Protein AF-A0A7C3L649-F1 (afdb_monomer)

Structure (mmCIF, N/CA/C/O backbone):
data_AF-A0A7C3L649-F1
#
_entry.id   AF-A0A7C3L649-F1
#
loop_
_atom_site.group_PDB
_atom_site.id
_atom_site.type_symbol
_atom_site.label_atom_id
_atom_site.label_alt_id
_atom_site.label_comp_id
_atom_site.label_asym_id
_atom_site.label_entity_id
_atom_site.label_seq_id
_atom_site.pdbx_PDB_ins_code
_atom_site.Cartn_x
_atom_site.Cartn_y
_atom_site.Cartn_z
_atom_site.occupancy
_atom_site.B_iso_or_equiv
_atom_site.auth_seq_id
_atom_site.auth_comp_id
_atom_site.auth_asym_id
_atom_site.auth_atom_id
_atom_site.pdbx_PDB_model_num
ATOM 1 N N . MET A 1 1 ? -10.040 6.025 -25.551 1.00 39.28 1 MET A N 1
ATOM 2 C CA . MET A 1 1 ? -8.775 6.766 -25.746 1.00 39.28 1 MET A CA 1
ATOM 3 C C . MET A 1 1 ? -7.684 6.026 -24.989 1.00 39.28 1 MET A C 1
ATOM 5 O O . MET A 1 1 ? -7.849 5.805 -23.797 1.00 39.28 1 MET A O 1
ATOM 9 N N . THR A 1 2 ? -6.634 5.558 -25.662 1.00 50.91 2 THR A N 1
ATOM 10 C CA . THR A 1 2 ? -5.546 4.802 -25.021 1.00 50.91 2 THR A CA 1
ATOM 11 C C . THR A 1 2 ? -4.626 5.791 -24.312 1.00 50.91 2 THR A C 1
ATOM 13 O O . THR A 1 2 ? -3.804 6.437 -24.953 1.00 50.91 2 THR A O 1
ATOM 16 N N . GLN A 1 3 ? -4.811 5.983 -23.005 1.00 65.75 3 GLN A N 1
ATOM 17 C CA . GLN A 1 3 ? -3.933 6.852 -22.221 1.00 65.75 3 GLN A CA 1
ATOM 18 C C . GLN A 1 3 ? -2.517 6.261 -22.231 1.00 65.75 3 GLN A C 1
ATOM 20 O O . GLN A 1 3 ? -2.335 5.087 -21.895 1.00 65.75 3 GLN A O 1
ATOM 25 N N . ALA A 1 4 ? -1.528 7.057 -22.646 1.00 83.62 4 ALA A N 1
ATOM 26 C CA . ALA A 1 4 ? -0.132 6.639 -22.643 1.00 83.62 4 ALA A CA 1
ATOM 27 C C . ALA A 1 4 ? 0.314 6.303 -21.211 1.00 83.62 4 ALA A C 1
ATOM 29 O O . ALA A 1 4 ? -0.022 7.012 -20.259 1.00 83.62 4 ALA A O 1
ATOM 30 N N . PHE A 1 5 ? 1.054 5.205 -21.060 1.00 91.19 5 PHE A N 1
ATOM 31 C CA . PHE A 1 5 ? 1.600 4.808 -19.766 1.00 91.19 5 PHE A CA 1
ATOM 32 C C . PHE A 1 5 ? 2.682 5.798 -19.308 1.00 91.19 5 PHE A C 1
ATOM 34 O O . PHE A 1 5 ? 3.489 6.223 -20.143 1.00 91.19 5 PHE A O 1
ATOM 41 N N . PRO A 1 6 ? 2.752 6.136 -18.005 1.00 95.56 6 PRO A N 1
ATOM 42 C CA . PRO A 1 6 ? 3.921 6.801 -17.450 1.00 95.56 6 PRO A CA 1
ATOM 43 C C . PRO A 1 6 ? 5.185 5.969 -17.709 1.00 95.56 6 PRO A C 1
ATOM 45 O O . PRO A 1 6 ? 5.126 4.744 -17.844 1.00 95.56 6 PRO A O 1
ATOM 48 N N . VAL A 1 7 ? 6.337 6.628 -17.773 1.00 96.56 7 VAL A N 1
ATOM 49 C CA . VAL A 1 7 ? 7.625 5.983 -18.064 1.00 96.56 7 VAL A CA 1
ATOM 50 C C . VAL A 1 7 ? 8.559 6.181 -16.883 1.00 96.56 7 VAL A C 1
ATOM 52 O O . VAL A 1 7 ? 8.734 7.307 -16.432 1.00 96.56 7 VAL A O 1
ATOM 55 N N . ILE A 1 8 ? 9.186 5.104 -16.413 1.00 97.31 8 ILE A N 1
ATOM 56 C CA . ILE A 1 8 ? 10.255 5.156 -15.414 1.00 97.31 8 ILE A CA 1
ATOM 57 C C . ILE A 1 8 ? 11.615 4.959 -16.087 1.00 97.31 8 ILE A C 1
ATOM 59 O O . ILE A 1 8 ? 11.755 4.121 -16.982 1.00 97.31 8 ILE A O 1
ATOM 63 N N . ARG A 1 9 ? 12.611 5.752 -15.685 1.00 97.19 9 ARG A N 1
ATOM 64 C CA . ARG A 1 9 ? 13.939 5.812 -16.305 1.00 97.19 9 ARG A CA 1
ATOM 65 C C . ARG A 1 9 ? 15.054 5.748 -15.274 1.00 97.19 9 ARG A C 1
ATOM 67 O O . ARG A 1 9 ? 14.933 6.313 -14.193 1.00 97.19 9 ARG A O 1
ATOM 74 N N . TYR A 1 10 ? 16.149 5.105 -15.660 1.00 97.06 10 TYR A N 1
ATOM 75 C CA . TYR A 1 10 ? 17.405 5.075 -14.913 1.00 97.06 10 TYR A CA 1
ATOM 76 C C . TYR A 1 10 ? 18.559 4.864 -15.894 1.00 97.06 10 TYR A C 1
ATOM 78 O O . TYR A 1 10 ? 18.512 3.913 -16.667 1.00 97.06 10 TYR A O 1
ATOM 86 N N . THR A 1 11 ? 19.568 5.743 -15.893 1.00 93.50 11 THR A N 1
ATOM 87 C CA . THR A 1 11 ? 20.796 5.606 -16.716 1.00 93.50 11 THR A CA 1
ATOM 88 C C . THR A 1 11 ? 20.553 5.280 -18.205 1.00 93.50 11 THR A C 1
ATOM 90 O O . THR A 1 11 ? 21.242 4.466 -18.812 1.00 93.50 11 THR A O 1
ATOM 93 N N . GLY A 1 12 ? 19.540 5.907 -18.816 1.00 92.62 12 GLY A N 1
ATOM 94 C CA . GLY A 1 12 ? 19.159 5.681 -20.221 1.00 92.62 12 GLY A CA 1
ATOM 95 C C . GLY A 1 12 ? 18.273 4.450 -20.460 1.00 92.62 12 GLY A C 1
ATOM 96 O O . GLY A 1 12 ? 17.700 4.303 -21.539 1.00 92.62 12 GLY A O 1
ATOM 97 N N . LEU A 1 13 ? 18.086 3.601 -19.449 1.00 97.12 13 LEU A N 1
ATOM 98 C CA . LEU A 1 13 ? 17.116 2.510 -19.457 1.00 97.12 13 LEU A CA 1
ATOM 99 C C . LEU A 1 13 ? 15.711 3.061 -19.214 1.00 97.12 13 LEU A C 1
ATOM 101 O O . LEU A 1 13 ? 15.533 4.055 -18.507 1.00 97.12 13 LEU A O 1
ATOM 105 N N . LEU A 1 14 ? 14.708 2.395 -19.787 1.00 97.00 14 LEU A N 1
ATOM 106 C CA . LEU A 1 14 ? 13.307 2.773 -19.636 1.00 97.00 14 LEU A CA 1
ATOM 107 C C . LEU A 1 14 ? 12.411 1.555 -19.410 1.00 97.00 14 LEU A C 1
ATOM 109 O O . LEU A 1 14 ? 12.673 0.465 -19.922 1.00 97.00 14 LEU A O 1
ATOM 113 N N . ALA A 1 15 ? 11.328 1.773 -18.674 1.00 97.94 15 ALA A N 1
ATOM 114 C CA . ALA A 1 15 ? 10.209 0.854 -18.532 1.00 97.94 15 ALA A CA 1
ATOM 115 C C . ALA A 1 15 ? 8.895 1.643 -18.428 1.00 97.94 15 ALA A C 1
ATOM 117 O O . ALA A 1 15 ? 8.893 2.836 -18.128 1.00 97.94 15 ALA A O 1
ATOM 118 N N . TYR A 1 16 ? 7.773 0.976 -18.674 1.00 97.44 16 TYR A N 1
ATOM 119 C CA . TYR A 1 16 ? 6.438 1.558 -18.592 1.00 97.44 16 TYR A CA 1
ATOM 120 C C . TYR A 1 16 ? 5.810 1.228 -17.248 1.00 97.44 16 TYR A C 1
ATOM 122 O O . TYR A 1 16 ? 5.822 0.076 -16.817 1.00 97.44 16 TYR A O 1
ATOM 130 N N . VAL A 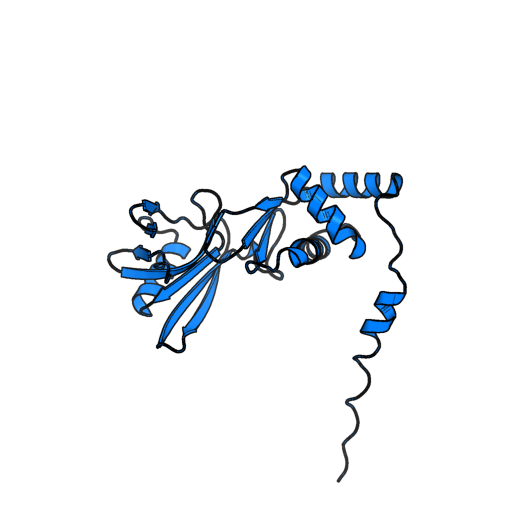1 17 ? 5.257 2.233 -16.584 1.00 97.06 17 VAL A N 1
ATOM 131 C CA . VAL A 1 17 ? 4.615 2.086 -15.282 1.00 97.06 17 VAL A CA 1
ATOM 132 C C . VAL A 1 17 ? 3.182 1.624 -15.495 1.00 97.06 17 VAL A C 1
ATOM 134 O O . VAL A 1 17 ? 2.392 2.298 -16.150 1.00 97.06 17 VAL A O 1
ATOM 137 N N . GLU A 1 18 ? 2.851 0.460 -14.949 1.00 95.69 18 GLU A N 1
ATOM 138 C CA . GLU A 1 18 ? 1.491 -0.069 -14.966 1.00 95.69 18 GLU A CA 1
ATOM 139 C C . GLU A 1 18 ? 0.648 0.605 -13.885 1.00 95.69 18 GLU A C 1
ATOM 141 O O . GLU A 1 18 ? -0.444 1.081 -14.175 1.00 95.69 18 GLU A O 1
ATOM 146 N N . ALA A 1 19 ? 1.151 0.643 -12.650 1.00 96.12 19 ALA A N 1
ATOM 147 C CA . ALA A 1 19 ? 0.420 1.161 -11.505 1.00 96.12 19 ALA A CA 1
ATOM 148 C C . ALA A 1 19 ? 1.374 1.596 -10.386 1.00 96.12 19 ALA A C 1
ATOM 150 O O . ALA A 1 19 ? 2.474 1.054 -10.252 1.00 96.12 19 ALA A O 1
ATOM 151 N N . TYR A 1 20 ? 0.956 2.554 -9.563 1.00 96.62 20 TYR A N 1
ATOM 152 C CA . TYR A 1 20 ? 1.694 2.959 -8.366 1.00 96.62 20 TYR A CA 1
ATOM 153 C C . TYR A 1 20 ? 0.777 3.559 -7.306 1.00 96.62 20 TYR A C 1
ATOM 155 O O . TYR A 1 20 ? -0.319 4.016 -7.621 1.00 96.62 20 TYR A O 1
ATOM 163 N N . ALA A 1 21 ? 1.269 3.608 -6.070 1.00 97.25 21 ALA A N 1
ATOM 164 C CA . ALA A 1 21 ? 0.786 4.524 -5.041 1.00 97.25 21 ALA A CA 1
ATOM 165 C C . ALA A 1 21 ? 1.957 5.329 -4.480 1.00 97.25 21 ALA A C 1
ATOM 167 O O . ALA A 1 21 ? 3.071 4.803 -4.398 1.00 97.25 21 ALA A O 1
ATOM 168 N N . LYS A 1 22 ? 1.704 6.577 -4.076 1.00 95.50 22 LYS A N 1
ATOM 169 C CA . LYS A 1 22 ? 2.694 7.443 -3.433 1.00 95.50 22 LYS A CA 1
ATOM 170 C C . LYS A 1 22 ? 2.106 8.338 -2.346 1.00 95.50 22 LYS A C 1
ATOM 172 O O . LYS A 1 22 ? 0.971 8.796 -2.441 1.00 95.50 22 LYS A O 1
ATOM 177 N N . ALA A 1 23 ? 2.936 8.623 -1.348 1.00 92.06 23 ALA A N 1
ATOM 178 C CA . ALA A 1 23 ? 2.779 9.753 -0.442 1.00 92.06 23 ALA A CA 1
ATOM 179 C C . ALA A 1 23 ? 3.797 10.821 -0.862 1.00 92.06 23 ALA A C 1
ATOM 181 O O . ALA A 1 23 ? 5.007 10.624 -0.712 1.00 92.06 23 ALA A O 1
ATOM 182 N N . SER A 1 24 ? 3.329 11.930 -1.437 1.00 86.06 24 SER A N 1
ATOM 183 C CA . SER A 1 24 ? 4.181 12.986 -2.004 1.00 86.06 24 SER A CA 1
ATOM 184 C C . SER A 1 24 ? 5.170 12.445 -3.054 1.00 86.06 24 SER A C 1
ATOM 186 O O . SER A 1 24 ? 4.793 12.238 -4.210 1.00 86.06 24 SER A O 1
ATOM 188 N N . TYR A 1 25 ? 6.418 12.173 -2.656 1.00 82.12 25 TYR A N 1
ATOM 189 C CA . TYR A 1 25 ? 7.493 11.676 -3.524 1.00 82.12 25 TYR A CA 1
ATOM 190 C C . TYR A 1 25 ? 7.911 10.229 -3.224 1.00 82.12 25 TYR A C 1
ATOM 192 O O . TYR A 1 25 ? 8.758 9.677 -3.927 1.00 82.12 25 TYR A O 1
ATOM 200 N N . ALA A 1 26 ? 7.332 9.617 -2.187 1.00 92.06 26 ALA A N 1
ATOM 201 C CA . ALA A 1 26 ? 7.719 8.305 -1.697 1.00 92.06 26 ALA A CA 1
ATOM 202 C C . ALA A 1 26 ? 6.702 7.231 -2.110 1.00 92.06 26 ALA A C 1
ATOM 204 O O . ALA A 1 26 ? 5.512 7.331 -1.817 1.00 92.06 26 ALA A O 1
ATOM 205 N N . TYR A 1 27 ? 7.185 6.182 -2.767 1.00 96.94 27 TYR A N 1
ATOM 206 C CA . TYR A 1 27 ? 6.390 5.120 -3.369 1.00 96.94 27 TYR A CA 1
ATOM 207 C C . TYR A 1 27 ? 6.499 3.846 -2.522 1.00 96.94 27 TYR A C 1
ATOM 209 O O . TYR A 1 27 ? 7.549 3.197 -2.535 1.00 96.94 27 TYR A O 1
ATOM 217 N N . PRO A 1 28 ? 5.462 3.452 -1.760 1.00 97.44 28 PRO A N 1
ATOM 218 C CA . PRO A 1 28 ? 5.435 2.138 -1.120 1.00 97.44 28 PRO A CA 1
ATOM 219 C C . PRO A 1 28 ? 5.156 1.014 -2.120 1.00 97.44 28 PRO A C 1
ATOM 221 O O . PRO A 1 28 ? 5.521 -0.132 -1.868 1.00 97.44 28 PRO A O 1
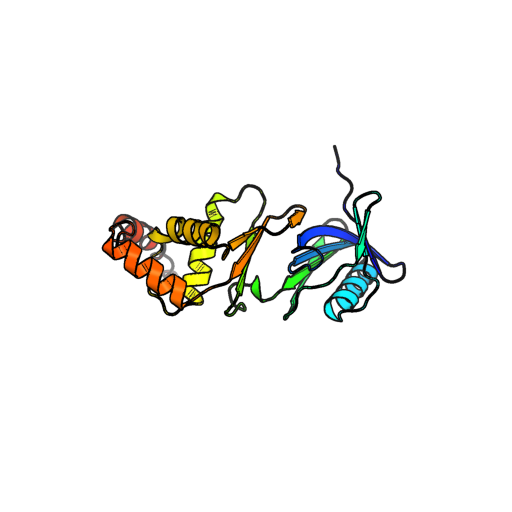ATOM 224 N N . ILE A 1 29 ? 4.502 1.317 -3.245 1.00 97.75 29 ILE A N 1
ATOM 225 C CA . ILE A 1 29 ? 4.102 0.343 -4.262 1.00 97.75 29 ILE A CA 1
ATOM 226 C C . ILE A 1 29 ? 4.379 0.931 -5.641 1.00 97.75 29 ILE A C 1
ATOM 228 O O . ILE A 1 29 ? 3.900 2.018 -5.968 1.00 97.75 29 ILE A O 1
ATOM 232 N N . LEU A 1 30 ? 5.101 0.185 -6.469 1.00 97.69 30 LEU A N 1
ATOM 233 C CA . LEU A 1 30 ? 5.383 0.552 -7.848 1.00 97.69 30 LEU A CA 1
ATOM 234 C C . LEU A 1 30 ? 5.404 -0.698 -8.725 1.00 97.69 30 LEU A C 1
ATOM 236 O O . LEU A 1 30 ? 6.137 -1.651 -8.456 1.00 97.69 30 LEU A O 1
ATOM 240 N N . SER A 1 31 ? 4.629 -0.681 -9.803 1.00 97.81 31 SER A N 1
ATOM 241 C CA . SER A 1 31 ? 4.548 -1.771 -10.763 1.00 97.81 31 SER A CA 1
ATOM 242 C C . SER A 1 31 ? 4.844 -1.281 -12.172 1.00 97.81 31 SER A C 1
ATOM 244 O O . SER A 1 31 ? 4.276 -0.290 -12.628 1.00 97.81 31 SER A O 1
ATOM 246 N N . PHE A 1 32 ? 5.758 -1.955 -12.863 1.00 98.19 32 PHE A N 1
ATOM 247 C CA . PHE A 1 32 ? 6.239 -1.536 -14.175 1.00 98.19 32 PHE A CA 1
ATOM 248 C C . PHE A 1 32 ? 6.727 -2.718 -15.010 1.00 98.19 32 PHE A C 1
ATOM 250 O O . PHE A 1 32 ? 7.067 -3.783 -14.493 1.00 98.19 32 PHE A O 1
ATOM 257 N N . PHE A 1 33 ? 6.752 -2.533 -16.326 1.00 98.50 33 PHE A N 1
ATOM 258 C CA . PHE A 1 33 ? 7.103 -3.568 -17.288 1.00 98.50 33 PHE A CA 1
ATOM 259 C C . PHE A 1 33 ? 7.867 -3.023 -18.495 1.00 98.50 33 PHE A C 1
ATOM 261 O O . PHE A 1 33 ? 7.840 -1.834 -18.802 1.00 98.50 33 PHE A O 1
ATOM 268 N N . GLY A 1 34 ? 8.553 -3.910 -19.207 1.00 98.12 34 GLY A N 1
ATOM 269 C CA . GLY A 1 34 ? 9.352 -3.555 -20.374 1.00 98.12 34 GLY A CA 1
ATOM 270 C C . GLY A 1 34 ? 10.361 -4.638 -20.729 1.00 98.12 34 GLY A C 1
ATOM 271 O O . GLY A 1 34 ? 10.130 -5.828 -20.503 1.00 98.12 34 GLY A O 1
ATOM 272 N N . VAL A 1 35 ? 11.498 -4.223 -21.285 1.00 97.94 35 VAL A N 1
ATOM 273 C CA . VAL A 1 35 ? 12.618 -5.129 -21.560 1.00 97.94 35 VAL A CA 1
ATOM 274 C C . VAL A 1 35 ? 13.198 -5.629 -20.235 1.00 97.94 35 VAL A C 1
ATOM 276 O O . VAL A 1 35 ? 13.455 -4.841 -19.326 1.00 97.94 35 VAL A O 1
ATOM 279 N N . LYS A 1 36 ? 13.419 -6.946 -20.125 1.00 98.12 36 LYS A N 1
ATOM 280 C CA . LYS A 1 36 ? 13.830 -7.618 -18.880 1.00 98.12 36 LYS A CA 1
ATOM 281 C C . LYS A 1 36 ? 15.028 -6.961 -18.195 1.00 98.12 36 LYS A C 1
ATOM 283 O O . LYS A 1 36 ? 14.959 -6.681 -17.003 1.00 98.12 36 LYS A O 1
ATOM 288 N N . THR A 1 37 ? 16.094 -6.687 -18.942 1.00 97.69 37 THR A N 1
ATOM 289 C CA . THR A 1 37 ? 17.318 -6.071 -18.409 1.00 97.69 37 THR A CA 1
ATOM 290 C C . THR A 1 37 ? 17.065 -4.661 -17.878 1.00 97.69 37 THR A C 1
ATOM 292 O O . THR A 1 37 ? 17.495 -4.349 -16.771 1.00 97.69 37 THR A O 1
ATOM 295 N N . SER A 1 38 ? 16.305 -3.837 -18.607 1.00 98.12 38 SER A N 1
ATOM 296 C CA . SER A 1 38 ? 15.919 -2.488 -18.172 1.00 98.12 38 SER A CA 1
ATOM 297 C C . SER A 1 38 ? 15.091 -2.521 -16.891 1.00 98.12 38 SER A C 1
ATOM 299 O O . SER A 1 38 ? 15.401 -1.819 -15.934 1.00 98.12 38 SER A O 1
ATOM 301 N N . VAL A 1 39 ? 14.073 -3.382 -16.840 1.00 98.31 39 VAL A N 1
ATOM 302 C CA . VAL A 1 39 ? 13.182 -3.514 -15.680 1.00 98.31 39 VAL A CA 1
ATOM 303 C C . VAL A 1 39 ? 13.946 -3.999 -14.446 1.00 98.31 39 VAL A C 1
ATOM 305 O O . VAL A 1 39 ? 13.783 -3.436 -13.367 1.00 98.31 39 VAL A O 1
ATOM 308 N N . GLN A 1 40 ? 14.815 -5.003 -14.592 1.00 98.06 40 GLN A N 1
ATOM 309 C CA . GLN A 1 40 ? 15.633 -5.508 -13.486 1.00 98.06 40 GLN A CA 1
ATOM 310 C C . GLN A 1 40 ? 16.623 -4.459 -12.969 1.00 98.06 40 GLN A C 1
ATOM 312 O O . GLN A 1 40 ? 16.763 -4.311 -11.757 1.00 98.06 40 GLN A O 1
ATOM 317 N N . ALA A 1 41 ? 17.275 -3.710 -13.862 1.00 98.06 41 ALA A N 1
ATOM 318 C CA . ALA A 1 41 ? 18.208 -2.655 -13.477 1.00 98.06 41 ALA A CA 1
ATOM 319 C C . ALA A 1 41 ? 17.505 -1.500 -12.747 1.00 98.06 41 ALA A C 1
ATOM 321 O O . ALA A 1 41 ? 17.982 -1.064 -11.701 1.00 98.06 41 ALA A O 1
ATOM 322 N N . ILE A 1 42 ? 16.344 -1.055 -13.243 1.00 98.19 42 ILE A N 1
ATOM 323 C CA . ILE A 1 42 ? 15.528 -0.023 -12.585 1.00 98.19 42 ILE A CA 1
ATOM 324 C C . ILE A 1 42 ? 15.056 -0.512 -11.208 1.00 98.19 42 ILE A C 1
ATOM 326 O O . ILE A 1 42 ? 15.197 0.206 -10.222 1.00 98.19 42 ILE A O 1
ATOM 330 N N . ALA A 1 43 ? 14.554 -1.748 -11.105 1.00 97.75 43 ALA A N 1
ATOM 331 C CA . ALA A 1 43 ? 14.133 -2.322 -9.826 1.0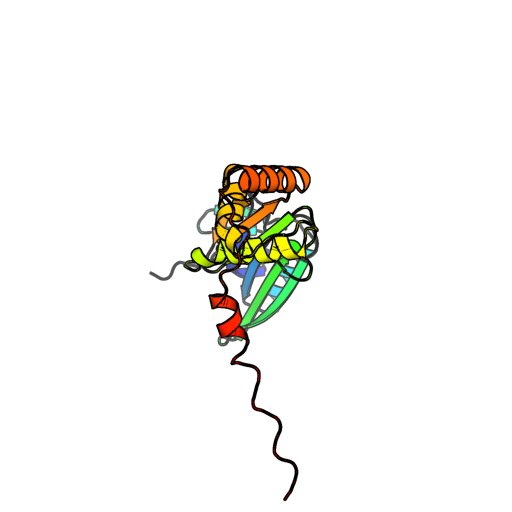0 97.75 43 ALA A CA 1
ATOM 332 C C . ALA A 1 43 ? 15.292 -2.400 -8.817 1.00 97.75 43 ALA A C 1
ATOM 334 O O . ALA A 1 43 ? 15.130 -2.028 -7.655 1.00 97.75 43 ALA A O 1
ATOM 335 N N . ALA A 1 44 ? 16.476 -2.830 -9.261 1.00 97.00 44 ALA A N 1
ATOM 336 C CA . ALA A 1 44 ? 17.669 -2.888 -8.424 1.00 97.00 44 ALA A CA 1
ATOM 337 C C . ALA A 1 44 ? 18.121 -1.496 -7.958 1.00 97.00 44 ALA A C 1
ATOM 339 O O . ALA A 1 44 ? 18.482 -1.340 -6.790 1.00 97.00 44 ALA A O 1
ATOM 340 N N . ALA A 1 45 ? 18.067 -0.488 -8.835 1.00 97.00 45 ALA A N 1
ATOM 341 C CA . ALA A 1 45 ? 18.373 0.900 -8.499 1.00 97.00 45 ALA A CA 1
ATOM 342 C C . ALA A 1 45 ? 17.418 1.445 -7.427 1.00 97.00 45 ALA A C 1
ATOM 344 O O . ALA A 1 45 ? 17.880 1.974 -6.417 1.00 97.00 45 ALA A O 1
ATOM 345 N N . LEU A 1 46 ? 16.110 1.223 -7.593 1.00 96.50 46 LEU A N 1
ATOM 346 C CA . LEU A 1 46 ? 15.082 1.619 -6.627 1.00 96.50 46 LEU A CA 1
ATOM 347 C C . LEU A 1 46 ? 15.302 0.977 -5.253 1.00 96.50 46 LEU A C 1
ATOM 349 O O . LEU A 1 46 ? 15.368 1.679 -4.245 1.00 96.50 46 LEU A O 1
ATOM 353 N N . VAL A 1 47 ? 15.454 -0.351 -5.198 1.00 95.12 47 VAL A N 1
ATOM 354 C CA . VAL A 1 47 ? 15.635 -1.083 -3.929 1.00 95.12 47 VAL A CA 1
ATOM 355 C C . VAL A 1 47 ? 16.961 -0.717 -3.260 1.00 95.12 47 VAL A C 1
ATOM 357 O O . VAL A 1 47 ? 17.028 -0.611 -2.037 1.00 95.12 47 VAL A O 1
ATOM 360 N N . SER A 1 48 ? 17.999 -0.445 -4.053 1.00 94.69 48 SER A N 1
ATOM 361 C CA . SER A 1 48 ? 19.297 0.030 -3.559 1.00 94.69 48 SER A CA 1
ATOM 362 C C . SER A 1 48 ? 19.316 1.530 -3.247 1.00 94.69 48 SER A C 1
ATOM 364 O O . SER A 1 48 ? 20.382 2.058 -2.929 1.00 94.69 48 SER A O 1
ATOM 366 N N . ARG A 1 49 ? 18.169 2.221 -3.357 1.00 93.31 49 ARG A N 1
ATOM 367 C CA . ARG A 1 49 ? 18.004 3.659 -3.094 1.00 93.31 49 ARG A CA 1
ATOM 368 C C . ARG A 1 49 ? 19.016 4.512 -3.865 1.00 93.31 49 ARG A C 1
ATOM 370 O O . ARG A 1 49 ? 19.584 5.459 -3.323 1.00 93.31 49 ARG A O 1
ATOM 377 N N . LYS A 1 50 ? 19.293 4.137 -5.117 1.00 93.88 50 LYS A N 1
ATOM 378 C CA . LYS A 1 50 ? 20.132 4.944 -6.004 1.00 93.88 50 LYS A CA 1
ATOM 379 C C . LYS A 1 50 ? 19.363 6.207 -6.409 1.00 93.88 50 LYS A C 1
ATOM 381 O O . LYS A 1 50 ? 18.167 6.098 -6.678 1.00 93.88 50 LYS A O 1
ATOM 386 N N . PRO A 1 51 ? 20.036 7.368 -6.461 1.00 92.12 51 PRO A N 1
ATOM 387 C CA . PRO A 1 51 ? 19.427 8.584 -6.983 1.00 92.12 51 PRO A CA 1
ATOM 388 C C . PRO A 1 51 ? 19.188 8.458 -8.495 1.00 92.12 51 PRO A C 1
ATOM 390 O O . PRO A 1 51 ? 19.631 7.493 -9.129 1.00 92.12 51 PRO A O 1
ATOM 393 N N . GLU A 1 52 ? 18.525 9.460 -9.070 1.00 92.56 52 GLU A N 1
ATOM 394 C CA . GLU A 1 52 ? 18.334 9.616 -10.520 1.00 92.56 52 GLU A CA 1
ATOM 395 C C . GLU A 1 52 ? 17.433 8.552 -11.168 1.00 92.56 52 GLU A C 1
ATOM 397 O O . GLU A 1 52 ? 17.527 8.264 -12.368 1.00 92.56 52 GLU A O 1
ATOM 402 N N . VAL A 1 53 ? 16.525 7.967 -10.384 1.00 95.81 53 VAL A N 1
ATOM 403 C CA . VAL A 1 53 ? 15.399 7.210 -10.932 1.00 95.81 53 VAL A CA 1
ATOM 404 C C . VAL A 1 53 ? 14.231 8.168 -11.113 1.00 95.81 53 VAL A C 1
ATOM 406 O O . VAL A 1 53 ? 13.728 8.729 -10.144 1.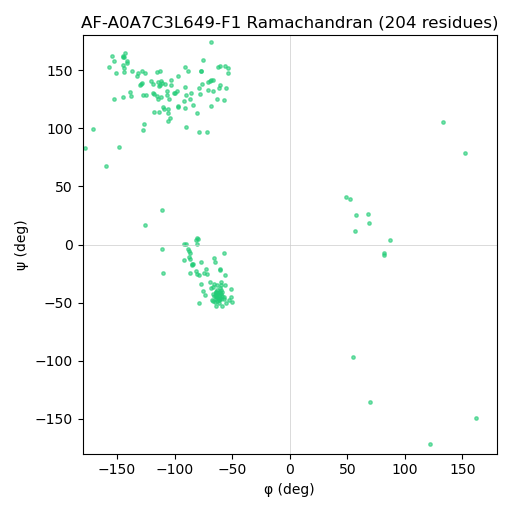00 95.81 53 VAL A O 1
ATOM 409 N N . PHE A 1 54 ? 13.783 8.354 -12.351 1.00 95.75 54 PHE A N 1
ATOM 410 C CA . PHE A 1 54 ? 12.758 9.344 -12.676 1.00 95.75 54 PHE A CA 1
ATOM 411 C C . PHE A 1 54 ? 11.512 8.701 -13.259 1.00 95.75 54 PHE A C 1
ATOM 413 O O . PHE A 1 54 ? 11.611 7.834 -14.125 1.00 95.75 54 PHE A O 1
ATOM 420 N N . LEU A 1 55 ? 10.345 9.168 -12.829 1.00 95.12 55 LEU A N 1
ATOM 421 C CA . LEU A 1 55 ? 9.054 8.857 -13.425 1.00 95.12 55 LEU A CA 1
ATOM 422 C C . LEU A 1 55 ? 8.560 10.081 -14.189 1.00 95.12 55 LEU A C 1
ATOM 424 O O . LEU A 1 55 ? 8.571 11.196 -13.668 1.00 95.12 55 LEU A O 1
ATOM 428 N N . SER A 1 56 ? 8.117 9.858 -15.422 1.00 93.25 56 SER A N 1
ATOM 429 C CA . SER A 1 56 ? 7.534 10.885 -16.277 1.00 93.25 56 SER A CA 1
ATOM 430 C C . SER A 1 56 ? 6.091 10.548 -16.626 1.00 93.25 56 SER A C 1
ATOM 432 O O . SER A 1 56 ? 5.807 9.450 -17.120 1.00 93.25 56 SER A O 1
ATOM 434 N N . HIS A 1 57 ? 5.192 11.510 -16.426 1.00 88.75 57 HIS A N 1
ATOM 435 C CA . HIS A 1 57 ? 3.804 11.446 -16.874 1.00 88.75 57 HIS A CA 1
ATOM 436 C C . HIS A 1 57 ? 3.475 12.709 -17.679 1.00 88.75 57 HIS A C 1
ATOM 438 O O . HIS A 1 57 ? 3.228 13.775 -17.128 1.00 88.75 57 HIS A O 1
ATOM 444 N N . GLY A 1 58 ? 3.531 12.607 -19.010 1.00 82.50 58 GLY A N 1
ATOM 445 C CA . GLY A 1 58 ? 3.471 13.792 -19.869 1.00 82.50 58 GLY A CA 1
ATOM 446 C C . GLY A 1 58 ? 4.746 14.647 -19.741 1.00 82.50 58 GLY A C 1
ATOM 447 O O . GLY A 1 58 ? 5.835 14.071 -19.786 1.00 82.50 58 GLY A O 1
ATOM 448 N N . PRO A 1 59 ? 4.646 15.988 -19.627 1.00 79.88 59 PRO A N 1
ATOM 449 C CA . PRO A 1 59 ? 5.808 16.874 -19.502 1.00 79.88 59 PRO A CA 1
ATOM 450 C C . PRO A 1 59 ? 6.427 16.870 -18.096 1.00 79.88 59 PRO A C 1
ATOM 452 O O . PRO A 1 59 ? 7.542 17.356 -17.919 1.00 79.88 59 PRO A O 1
ATOM 455 N N . GLU A 1 60 ? 5.715 16.347 -17.099 1.00 84.94 60 GLU A N 1
ATOM 456 C CA . GLU A 1 60 ? 6.182 16.313 -15.719 1.00 84.94 60 GLU A CA 1
ATOM 457 C C . GLU A 1 60 ? 7.183 15.177 -15.516 1.00 84.94 60 GLU A C 1
ATOM 459 O O . GLU A 1 60 ? 6.966 14.042 -15.954 1.00 84.94 60 GLU A O 1
ATOM 464 N N . GLN A 1 61 ? 8.279 15.488 -14.826 1.00 89.44 61 GLN A N 1
ATOM 465 C CA . GLN A 1 61 ? 9.299 14.533 -14.419 1.00 89.44 61 GLN A CA 1
ATOM 466 C C . GLN A 1 61 ? 9.533 14.669 -12.919 1.00 89.44 61 GLN A C 1
ATOM 468 O O . GLN A 1 61 ? 9.790 15.761 -12.416 1.00 89.44 61 GLN A O 1
ATOM 473 N N . GLN A 1 62 ? 9.474 13.544 -12.216 1.00 91.75 62 GLN A N 1
ATOM 474 C CA . GLN A 1 62 ? 9.645 13.483 -10.774 1.00 91.75 62 GLN A CA 1
ATOM 475 C C . GLN A 1 62 ? 10.682 12.421 -10.423 1.00 91.75 62 GLN A C 1
ATOM 477 O O . GLN A 1 62 ? 10.671 11.326 -10.988 1.00 91.75 62 GLN A O 1
ATOM 482 N N . GLU A 1 63 ? 11.564 12.723 -9.473 1.00 93.94 63 GLU A N 1
ATOM 483 C CA . GLU A 1 63 ? 12.416 11.691 -8.887 1.00 93.94 63 GLU A CA 1
ATOM 484 C C . GLU A 1 63 ? 11.576 10.726 -8.035 1.00 93.94 63 GLU A C 1
ATOM 486 O O . GLU A 1 63 ? 10.622 11.114 -7.346 1.00 93.94 63 GLU A O 1
ATOM 491 N N . VAL A 1 64 ? 11.916 9.444 -8.125 1.00 94.44 64 VAL A N 1
ATOM 492 C CA . VAL A 1 64 ? 11.209 8.338 -7.487 1.00 94.44 64 VAL A CA 1
ATOM 493 C C . VAL A 1 64 ? 12.019 7.851 -6.302 1.00 94.44 64 VAL A C 1
ATOM 495 O O . VAL A 1 64 ? 13.099 7.284 -6.460 1.00 94.44 64 VAL A O 1
ATOM 498 N N . TRP A 1 65 ? 11.438 7.986 -5.115 1.00 95.06 65 TRP A N 1
ATOM 499 C CA . TRP A 1 65 ? 11.996 7.437 -3.889 1.00 95.06 65 TRP A CA 1
ATOM 500 C C . TRP A 1 65 ? 11.096 6.332 -3.360 1.00 95.06 65 TRP A C 1
ATOM 502 O O . TRP A 1 65 ? 9.879 6.475 -3.324 1.00 95.06 65 TRP A O 1
ATOM 512 N N . LEU A 1 66 ? 11.671 5.218 -2.919 1.00 96.12 66 LEU A N 1
ATOM 513 C CA . LEU A 1 66 ? 10.913 4.219 -2.171 1.00 96.12 66 LEU A CA 1
ATOM 514 C C . LEU A 1 66 ? 10.700 4.705 -0.729 1.00 96.12 66 LEU A C 1
ATOM 516 O O . LEU A 1 66 ? 11.631 5.216 -0.099 1.00 96.12 66 LEU A O 1
ATOM 520 N N . THR A 1 67 ? 9.499 4.507 -0.175 1.00 95.38 67 THR A N 1
ATOM 521 C CA . THR A 1 67 ? 9.257 4.733 1.269 1.00 95.38 67 THR A CA 1
ATOM 522 C C . THR A 1 67 ? 10.266 3.956 2.139 1.00 95.38 67 THR A C 1
ATOM 524 O O . THR A 1 67 ? 10.784 2.914 1.713 1.00 95.38 67 THR A O 1
ATOM 527 N N . PRO A 1 68 ? 10.605 4.423 3.353 1.00 92.12 68 PRO A N 1
ATOM 528 C CA . PRO A 1 68 ? 11.404 3.642 4.298 1.00 92.12 68 PRO A CA 1
ATOM 529 C C . PRO A 1 68 ? 10.809 2.249 4.566 1.00 92.12 68 PRO A C 1
ATOM 531 O O . PRO A 1 68 ? 9.593 2.069 4.549 1.00 92.12 68 PRO A O 1
ATOM 534 N N . GLY A 1 69 ? 11.676 1.264 4.810 1.00 92.81 69 GLY A N 1
ATOM 535 C CA . GLY A 1 69 ? 11.274 -0.112 5.111 1.00 92.81 69 GLY A CA 1
ATOM 536 C C . GLY A 1 69 ? 11.828 -1.153 4.143 1.00 92.81 69 GLY A C 1
ATOM 537 O O . GLY A 1 69 ? 12.690 -0.866 3.304 1.00 92.81 69 GLY A O 1
ATOM 538 N N . GLU A 1 70 ? 11.334 -2.377 4.309 1.00 95.50 70 GLU A N 1
ATOM 539 C CA . GLU A 1 70 ? 11.710 -3.540 3.512 1.00 95.50 70 GLU A CA 1
ATOM 540 C C . GLU A 1 70 ? 10.789 -3.709 2.303 1.00 95.50 70 GLU A C 1
ATOM 542 O O . GLU A 1 70 ? 9.615 -3.342 2.331 1.00 95.50 70 GLU A O 1
ATOM 547 N N . TYR A 1 71 ? 11.317 -4.318 1.241 1.00 97.06 71 TYR A N 1
ATOM 548 C CA . TYR A 1 71 ? 10.593 -4.515 -0.010 1.00 97.06 71 TYR A CA 1
ATOM 549 C C . TYR A 1 71 ? 10.634 -5.962 -0.468 1.00 97.06 71 TYR A C 1
ATOM 551 O O . TYR A 1 71 ? 11.613 -6.687 -0.277 1.00 97.06 71 TYR A O 1
ATOM 559 N N . ARG A 1 72 ? 9.566 -6.367 -1.149 1.00 97.31 72 ARG A N 1
ATOM 560 C CA . ARG A 1 72 ? 9.517 -7.590 -1.944 1.00 97.31 72 ARG A CA 1
ATOM 561 C C . ARG A 1 72 ? 9.328 -7.231 -3.408 1.00 97.31 72 ARG A C 1
ATOM 563 O O . ARG A 1 72 ? 8.687 -6.238 -3.744 1.00 97.31 72 ARG A O 1
ATOM 570 N N . MET A 1 73 ? 9.896 -8.071 -4.264 1.00 97.69 73 MET A N 1
ATOM 571 C CA . MET A 1 73 ? 9.725 -7.986 -5.706 1.00 97.69 73 MET A CA 1
ATOM 572 C C . MET A 1 73 ? 8.976 -9.220 -6.190 1.00 97.69 73 MET A C 1
ATOM 574 O O . MET A 1 73 ? 9.405 -10.346 -5.938 1.00 97.69 73 MET A O 1
ATOM 578 N N . PHE A 1 74 ? 7.875 -9.004 -6.898 1.00 97.94 74 PHE A N 1
ATOM 579 C CA . PHE A 1 74 ? 7.156 -10.047 -7.621 1.00 97.94 74 PHE A CA 1
ATOM 580 C C . PHE A 1 74 ? 7.373 -9.831 -9.108 1.00 97.94 74 PHE A C 1
ATOM 582 O O . PHE A 1 74 ? 7.367 -8.693 -9.568 1.00 97.94 74 PHE A O 1
ATOM 589 N N . THR A 1 75 ? 7.598 -10.906 -9.857 1.00 98.06 75 THR A N 1
ATOM 590 C CA . THR A 1 75 ? 7.964 -10.798 -11.273 1.00 98.06 75 THR A CA 1
ATOM 591 C C . THR A 1 75 ? 7.118 -11.727 -12.124 1.00 98.06 75 THR A C 1
ATOM 593 O O . THR A 1 75 ? 6.725 -12.805 -11.670 1.00 98.06 75 THR A O 1
ATOM 596 N N . ARG A 1 76 ? 6.831 -11.315 -13.358 1.00 97.81 76 ARG A N 1
ATOM 597 C CA . ARG A 1 76 ? 6.086 -12.120 -14.329 1.00 97.81 76 ARG A CA 1
ATOM 598 C C . ARG A 1 76 ? 6.503 -11.758 -15.749 1.00 97.81 76 ARG A C 1
ATOM 600 O O . ARG A 1 76 ? 6.796 -10.606 -16.037 1.00 97.81 76 ARG A O 1
ATOM 607 N N . THR A 1 77 ? 6.488 -12.730 -16.655 1.00 97.69 77 THR A N 1
ATOM 608 C CA . THR A 1 77 ? 6.526 -12.435 -18.097 1.00 97.69 77 THR A CA 1
ATOM 609 C C . THR A 1 77 ? 5.091 -12.326 -18.603 1.00 97.69 77 THR A C 1
ATOM 611 O O . THR A 1 77 ? 4.285 -13.235 -18.385 1.00 97.69 77 THR A O 1
ATOM 614 N N . LEU A 1 78 ? 4.751 -11.192 -19.209 1.00 95.88 78 LEU A N 1
ATOM 615 C CA . LEU A 1 78 ? 3.430 -10.921 -19.771 1.00 95.88 78 LEU A CA 1
ATOM 616 C C . LEU A 1 78 ? 3.238 -11.686 -21.094 1.00 95.88 78 LEU A C 1
ATOM 618 O O . LEU A 1 78 ? 4.227 -12.018 -21.748 1.00 95.88 78 LEU A O 1
ATOM 622 N N . PRO A 1 79 ? 1.990 -11.925 -21.544 1.00 96.00 79 PRO A N 1
ATOM 623 C CA . PRO A 1 79 ? 1.725 -12.626 -22.807 1.00 96.00 79 PRO A CA 1
ATOM 624 C C . PRO A 1 79 ? 2.379 -11.988 -24.042 1.00 96.00 79 PRO A C 1
ATOM 626 O O . PRO A 1 79 ? 2.684 -12.681 -25.003 1.00 96.00 79 PRO A O 1
ATOM 629 N N . CYS A 1 80 ? 2.639 -10.678 -24.007 1.00 93.12 80 CYS A N 1
ATOM 630 C CA . CYS A 1 80 ? 3.350 -9.949 -25.060 1.00 93.12 80 CYS A CA 1
ATOM 631 C C . CYS A 1 80 ? 4.887 -10.078 -24.994 1.00 93.12 80 CYS A C 1
ATOM 633 O O . CYS A 1 80 ? 5.588 -9.384 -25.725 1.00 93.12 80 CYS A O 1
ATOM 635 N N . GLY A 1 81 ? 5.427 -10.905 -24.093 1.00 96.25 81 GLY A N 1
ATOM 636 C CA . GLY A 1 81 ? 6.866 -11.096 -23.887 1.00 96.25 81 GLY A CA 1
ATOM 637 C C . GLY A 1 81 ? 7.536 -10.040 -23.002 1.00 96.25 81 GLY A C 1
ATOM 638 O O . GLY A 1 81 ? 8.695 -10.211 -22.624 1.00 96.25 81 GLY A O 1
ATOM 639 N N . ALA A 1 82 ? 6.828 -8.971 -22.624 1.00 97.44 82 ALA A N 1
ATOM 640 C CA . ALA A 1 82 ? 7.358 -7.966 -21.709 1.00 97.44 82 ALA A CA 1
ATOM 641 C C . ALA A 1 82 ? 7.574 -8.546 -20.303 1.00 97.44 82 ALA A C 1
ATOM 643 O O . ALA A 1 82 ? 6.763 -9.321 -19.793 1.00 97.44 82 ALA A O 1
ATOM 644 N N . TYR A 1 83 ? 8.660 -8.137 -19.657 1.00 98.50 83 TYR A N 1
ATOM 645 C CA . TYR A 1 83 ? 8.966 -8.513 -18.285 1.00 98.50 83 TYR A CA 1
ATOM 646 C C . TYR A 1 83 ? 8.364 -7.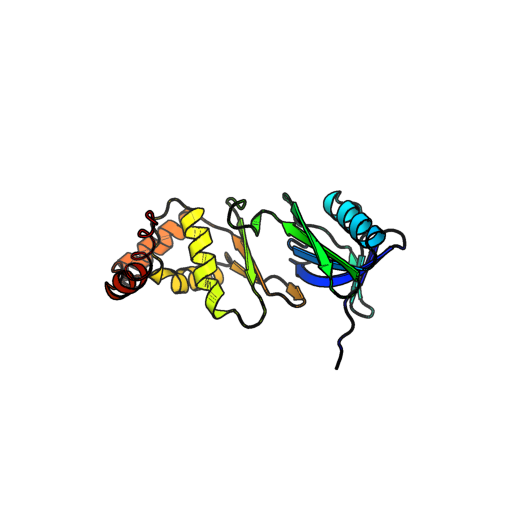488 -17.331 1.00 98.50 83 TYR A C 1
ATOM 648 O O . TYR A 1 83 ? 8.583 -6.292 -17.499 1.00 98.50 83 TYR A O 1
ATOM 656 N N . HIS A 1 84 ? 7.609 -7.951 -16.346 1.00 98.50 84 HIS A N 1
ATOM 657 C CA . HIS A 1 84 ? 6.900 -7.140 -15.364 1.00 98.50 84 HIS A CA 1
ATOM 658 C C . HIS A 1 84 ? 7.477 -7.371 -13.970 1.00 98.50 84 HIS A C 1
ATOM 660 O O . HIS A 1 84 ? 7.808 -8.505 -13.604 1.00 98.50 84 HIS A O 1
ATOM 666 N N . ILE A 1 85 ? 7.603 -6.287 -13.206 1.00 98.62 85 ILE A N 1
ATOM 667 C CA . ILE A 1 85 ? 7.956 -6.292 -11.791 1.00 98.62 85 ILE A CA 1
ATOM 668 C C . ILE A 1 85 ? 6.930 -5.469 -11.004 1.00 98.62 85 ILE A C 1
ATOM 670 O O . ILE A 1 85 ? 6.538 -4.371 -11.400 1.00 98.62 85 ILE A O 1
ATOM 674 N N . LEU A 1 86 ? 6.562 -5.983 -9.833 1.00 98.31 86 LEU A N 1
ATOM 675 C CA . LEU A 1 86 ? 5.939 -5.249 -8.738 1.00 98.31 86 LEU A CA 1
ATOM 676 C C . LEU A 1 86 ? 6.950 -5.127 -7.594 1.00 98.31 86 LEU A C 1
ATOM 678 O O . LEU A 1 86 ? 7.345 -6.139 -7.016 1.00 98.31 86 LEU A O 1
ATOM 682 N N . VAL A 1 87 ? 7.337 -3.898 -7.264 1.00 98.12 87 VAL A N 1
ATOM 683 C CA . VAL A 1 87 ? 8.101 -3.541 -6.064 1.00 98.12 87 VAL A CA 1
ATOM 684 C C . VAL A 1 87 ? 7.105 -3.061 -5.014 1.00 98.12 87 VAL A C 1
ATOM 686 O O . VAL A 1 87 ? 6.373 -2.101 -5.247 1.00 98.12 87 VAL A O 1
ATOM 689 N N . ILE A 1 88 ? 7.044 -3.741 -3.871 1.00 97.88 88 ILE A N 1
ATOM 690 C CA . ILE A 1 88 ? 6.039 -3.471 -2.839 1.00 97.88 88 ILE A CA 1
ATOM 691 C C . ILE A 1 88 ? 6.654 -3.522 -1.443 1.00 97.88 88 ILE A C 1
ATOM 693 O O . ILE A 1 88 ? 7.381 -4.462 -1.108 1.00 97.88 88 ILE A O 1
ATOM 697 N N . ASN A 1 89 ? 6.370 -2.497 -0.641 1.00 97.88 89 ASN A N 1
ATOM 698 C CA . ASN A 1 89 ? 6.769 -2.410 0.756 1.00 97.88 89 ASN A CA 1
ATOM 699 C C . ASN A 1 89 ? 6.123 -3.570 1.531 1.00 97.88 89 ASN A C 1
ATOM 701 O O . ASN A 1 89 ? 4.936 -3.860 1.360 1.00 97.88 89 ASN A O 1
ATOM 705 N N . THR A 1 90 ? 6.888 -4.252 2.382 1.00 97.62 90 THR A N 1
ATOM 706 C CA . THR A 1 90 ? 6.397 -5.394 3.170 1.00 97.62 90 THR A CA 1
ATOM 707 C C . THR A 1 90 ? 5.254 -5.017 4.107 1.00 97.62 90 THR A C 1
ATOM 709 O O . THR A 1 90 ? 4.434 -5.880 4.418 1.00 97.62 90 THR A O 1
ATOM 712 N N . GLN A 1 91 ? 5.121 -3.736 4.464 1.00 97.75 91 GLN A N 1
ATOM 713 C CA . GLN A 1 91 ? 3.984 -3.214 5.222 1.00 97.75 91 GLN A CA 1
ATOM 714 C C . GLN A 1 91 ? 2.646 -3.296 4.464 1.00 97.75 91 GLN A C 1
ATOM 716 O O . GLN A 1 91 ? 1.588 -3.220 5.078 1.00 97.75 91 GLN A O 1
ATOM 721 N N . ALA A 1 92 ? 2.657 -3.518 3.146 1.00 97.38 92 ALA A N 1
ATOM 722 C CA . ALA A 1 92 ? 1.455 -3.808 2.360 1.00 97.38 92 ALA A CA 1
ATOM 723 C C . ALA A 1 92 ? 1.100 -5.307 2.318 1.00 97.38 92 ALA A C 1
ATOM 725 O O . ALA A 1 92 ? 0.042 -5.695 1.819 1.00 97.38 92 ALA A O 1
ATOM 726 N N . LEU A 1 93 ? 1.996 -6.181 2.789 1.00 97.25 93 LEU A N 1
ATOM 727 C CA . LEU A 1 93 ? 1.815 -7.625 2.727 1.00 97.25 93 LEU A CA 1
ATOM 728 C C . LEU A 1 93 ? 1.259 -8.139 4.052 1.00 97.25 93 LEU A C 1
ATOM 730 O O . LEU A 1 93 ? 1.904 -8.062 5.098 1.00 97.25 93 LEU A O 1
ATOM 734 N N . PHE A 1 94 ? 0.065 -8.730 3.992 1.00 96.00 94 PHE A N 1
ATOM 735 C CA . PHE A 1 94 ? -0.698 -9.123 5.176 1.00 96.0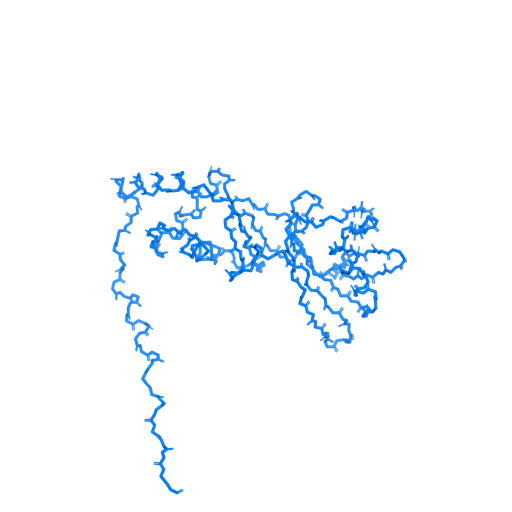0 94 PHE A CA 1
ATOM 736 C C . PHE A 1 94 ? 0.091 -9.963 6.184 1.00 96.00 94 PHE A C 1
ATOM 738 O O . PHE A 1 94 ? -0.067 -9.761 7.376 1.00 96.00 94 PHE A O 1
ATOM 745 N N . LYS A 1 95 ? 0.952 -10.887 5.739 1.00 95.69 95 LYS A N 1
ATOM 746 C CA . LYS A 1 95 ? 1.705 -11.776 6.643 1.00 95.69 95 LYS A CA 1
ATOM 747 C C . LYS A 1 95 ? 2.999 -11.163 7.186 1.00 95.69 95 LYS A C 1
ATOM 749 O O . LYS A 1 95 ? 3.557 -11.713 8.127 1.00 95.69 95 LYS A O 1
ATOM 754 N N . GLN A 1 96 ? 3.500 -10.093 6.573 1.00 96.06 96 GLN A N 1
ATOM 755 C CA . GLN A 1 96 ? 4.810 -9.509 6.871 1.00 96.06 96 GLN A CA 1
ATOM 756 C C . GLN A 1 96 ? 4.713 -8.150 7.557 1.00 96.06 96 GLN A C 1
ATOM 758 O O . GLN A 1 96 ? 5.655 -7.769 8.242 1.00 96.06 96 GLN A O 1
ATOM 763 N N . CYS A 1 97 ? 3.608 -7.426 7.374 1.00 96.31 97 CYS A N 1
ATOM 764 C CA . CYS A 1 97 ? 3.431 -6.125 8.001 1.00 96.31 97 CYS A CA 1
ATOM 765 C C . CYS A 1 97 ? 3.434 -6.216 9.532 1.00 96.31 97 CYS A C 1
ATOM 767 O O . CYS A 1 97 ? 3.069 -7.239 10.130 1.00 96.31 97 CYS A O 1
ATOM 769 N N . THR A 1 98 ? 3.844 -5.122 10.156 1.00 95.94 98 THR A N 1
ATOM 770 C CA . THR A 1 98 ? 4.023 -4.956 11.596 1.00 95.94 98 THR A CA 1
ATOM 771 C C . THR A 1 98 ? 3.573 -3.559 11.993 1.00 95.94 98 THR A C 1
ATOM 773 O O . THR A 1 98 ? 3.627 -2.632 11.197 1.00 95.94 98 THR A O 1
ATOM 776 N N . LEU A 1 99 ? 3.197 -3.373 13.253 1.00 95.75 99 LEU A N 1
ATOM 777 C CA . LEU A 1 99 ? 2.960 -2.034 13.789 1.00 95.75 99 LEU A CA 1
ATOM 778 C C . LEU A 1 99 ? 4.238 -1.166 13.715 1.00 95.75 99 LEU A C 1
ATOM 780 O O . LEU A 1 99 ? 5.344 -1.719 13.717 1.00 95.75 99 LEU A O 1
ATOM 784 N N . PRO A 1 100 ? 4.115 0.175 13.643 1.00 95.75 100 PRO A N 1
ATOM 785 C CA . PRO A 1 100 ? 2.903 0.974 13.863 1.00 95.75 100 PRO A CA 1
ATOM 786 C C . PRO A 1 100 ? 2.061 1.270 12.615 1.00 95.75 100 PRO A C 1
ATOM 788 O O . PRO A 1 100 ? 1.045 1.946 12.745 1.00 95.75 100 PRO A O 1
ATOM 791 N N . SER A 1 101 ? 2.436 0.809 11.419 1.00 96.44 101 SER A N 1
ATOM 792 C CA . SER A 1 101 ? 1.675 1.122 10.206 1.00 96.44 101 SER A CA 1
ATOM 793 C C . SER A 1 101 ? 1.649 -0.008 9.190 1.00 96.44 101 SER A C 1
ATOM 795 O O . SER A 1 101 ? 2.544 -0.841 9.131 1.00 96.44 101 SER A O 1
ATOM 797 N N . PHE A 1 102 ? 0.608 -0.029 8.368 1.00 98.00 102 PHE A N 1
ATOM 798 C CA . PHE A 1 102 ? 0.462 -0.955 7.253 1.00 98.00 102 PHE A CA 1
ATOM 799 C C . PHE A 1 102 ? -0.194 -0.257 6.063 1.00 98.00 102 PHE A C 1
ATOM 801 O O . PHE A 1 102 ? -0.782 0.813 6.202 1.00 98.00 102 PHE A O 1
ATOM 808 N N . TYR A 1 103 ? -0.103 -0.870 4.886 1.00 98.06 103 TYR A N 1
ATOM 809 C CA . TYR A 1 103 ? -0.779 -0.378 3.690 1.00 98.06 103 TYR A CA 1
ATOM 810 C C . TYR A 1 103 ? -1.891 -1.330 3.268 1.00 98.06 103 TYR A C 1
ATOM 812 O O . TYR A 1 103 ? -1.719 -2.550 3.262 1.00 98.06 103 TYR A O 1
ATOM 820 N N . ILE A 1 104 ? -3.012 -0.767 2.833 1.00 97.62 104 ILE A N 1
ATOM 821 C CA . ILE A 1 104 ? -4.070 -1.511 2.150 1.00 97.62 104 ILE A CA 1
ATOM 822 C C . ILE A 1 104 ? -4.013 -1.143 0.681 1.00 97.62 104 ILE A C 1
ATOM 824 O O . ILE A 1 104 ? -4.028 0.035 0.340 1.00 97.62 104 ILE A O 1
ATOM 828 N N . VAL A 1 105 ? -3.978 -2.153 -0.184 1.00 95.94 105 VAL A N 1
ATOM 829 C CA . VAL A 1 105 ? -4.012 -1.985 -1.640 1.00 95.94 105 VAL A CA 1
ATOM 830 C C . VAL A 1 105 ? -5.324 -2.546 -2.165 1.00 95.94 105 VAL A C 1
ATOM 832 O O . VAL A 1 105 ? -5.770 -3.613 -1.729 1.00 95.94 105 VAL A O 1
ATOM 835 N N . SER A 1 106 ? -5.948 -1.836 -3.098 1.00 94.62 106 SER A N 1
ATOM 836 C CA . SER A 1 106 ? -7.161 -2.275 -3.774 1.00 94.62 106 SER A CA 1
ATOM 837 C C . SER A 1 106 ? -7.160 -1.917 -5.252 1.00 94.62 106 SER A C 1
ATOM 839 O O . SER A 1 106 ? -6.450 -1.012 -5.699 1.00 94.62 106 SER A O 1
ATOM 841 N N . ARG A 1 107 ? -7.969 -2.648 -6.019 1.00 92.06 107 ARG A N 1
ATOM 842 C CA . ARG A 1 107 ? -8.275 -2.270 -7.396 1.00 92.06 107 ARG A CA 1
ATOM 843 C C . ARG A 1 107 ? -9.306 -1.136 -7.392 1.00 92.06 107 ARG A C 1
ATOM 845 O O . ARG A 1 107 ? -10.136 -1.094 -6.483 1.00 92.06 107 ARG A O 1
ATOM 852 N N . PRO A 1 108 ? -9.279 -0.242 -8.393 1.00 91.00 108 PRO A N 1
ATOM 853 C CA . PRO A 1 108 ? -10.360 0.721 -8.583 1.00 91.00 108 PRO A CA 1
ATOM 854 C C . PRO A 1 108 ? -11.707 -0.010 -8.711 1.00 91.00 108 PRO A C 1
ATOM 856 O O . PRO A 1 108 ? -11.777 -1.010 -9.431 1.00 91.00 108 PRO A O 1
ATOM 859 N N . GLY A 1 109 ? -12.751 0.461 -8.024 1.00 90.88 109 GLY A N 1
ATOM 860 C CA . GLY A 1 109 ? -14.070 -0.186 -8.001 1.00 90.88 109 GLY A CA 1
ATOM 861 C C . GLY A 1 109 ? -14.250 -1.280 -6.936 1.00 90.88 109 GLY A C 1
ATOM 862 O O . GLY A 1 109 ? -15.281 -1.948 -6.921 1.00 90.88 109 GLY A O 1
ATOM 863 N N . GLU A 1 110 ? -13.259 -1.514 -6.067 1.00 93.75 110 GLU A N 1
ATOM 864 C CA . GLU A 1 110 ? -13.350 -2.449 -4.930 1.00 93.75 110 GLU A CA 1
ATOM 865 C C . GLU A 1 110 ? -13.357 -1.710 -3.568 1.00 93.75 110 GLU A C 1
ATOM 867 O O . GLU A 1 110 ? -12.864 -2.229 -2.562 1.00 93.75 110 GLU A O 1
ATOM 872 N N . GLU A 1 111 ? -13.880 -0.484 -3.512 1.00 92.06 111 GLU A N 1
ATOM 873 C CA . GLU A 1 111 ? -13.858 0.384 -2.325 1.00 92.06 111 GLU A CA 1
ATOM 874 C C . GLU A 1 111 ? -14.651 -0.208 -1.153 1.00 92.06 111 GLU A C 1
ATOM 876 O O . GLU A 1 111 ? -14.226 -0.123 -0.001 1.00 92.06 111 GLU A O 1
ATOM 881 N N . GLU A 1 112 ? -15.752 -0.902 -1.440 1.00 94.00 112 GLU A N 1
ATOM 882 C CA . GLU A 1 112 ? -16.600 -1.559 -0.434 1.00 94.00 112 GLU A CA 1
ATOM 883 C C . GLU A 1 112 ? -15.854 -2.636 0.375 1.00 94.00 112 GLU A C 1
ATOM 885 O O . GLU A 1 112 ? -16.253 -2.986 1.486 1.00 94.00 112 GLU A O 1
ATOM 890 N N . GLN A 1 113 ? -14.742 -3.161 -0.151 1.00 95.38 113 GLN A N 1
ATOM 891 C CA . GLN A 1 113 ? -13.938 -4.175 0.533 1.00 95.38 113 GLN A CA 1
ATOM 892 C C . GLN A 1 113 ? -12.935 -3.571 1.524 1.00 95.38 113 GLN A C 1
ATOM 894 O O . GLN A 1 113 ? -12.426 -4.301 2.383 1.00 95.38 113 GLN A O 1
ATOM 899 N N . LEU A 1 114 ? -12.644 -2.267 1.438 1.00 96.94 114 LEU A N 1
ATOM 900 C CA . LEU A 1 114 ? -11.612 -1.606 2.243 1.00 96.94 114 LEU A CA 1
ATOM 901 C C . LEU A 1 114 ? -11.832 -1.764 3.756 1.00 96.94 114 LEU A C 1
ATOM 903 O O . LEU A 1 114 ? -10.880 -2.183 4.421 1.00 96.94 114 LEU A O 1
ATOM 907 N N . PRO A 1 115 ? -13.051 -1.576 4.311 1.00 98.19 115 PRO A N 1
ATOM 908 C CA . PRO A 1 115 ? -13.273 -1.764 5.744 1.00 98.19 115 PRO A CA 1
ATOM 909 C C . PRO A 1 115 ? -12.958 -3.189 6.210 1.00 98.19 115 PRO A C 1
ATOM 911 O O . PRO A 1 115 ? -12.337 -3.391 7.251 1.00 98.19 115 PRO A O 1
ATOM 914 N N . SER A 1 116 ? -13.334 -4.197 5.416 1.00 97.44 116 SER A N 1
ATOM 915 C CA . SER A 1 116 ? -13.078 -5.605 5.749 1.00 97.44 116 SER A CA 1
ATOM 916 C C . SER A 1 116 ? -11.587 -5.964 5.706 1.00 97.44 116 SER A C 1
ATOM 918 O O . SER A 1 116 ? -11.098 -6.712 6.560 1.00 97.44 116 SER A O 1
ATOM 920 N N . ARG A 1 117 ? -10.839 -5.397 4.747 1.00 97.69 117 ARG A N 1
ATOM 921 C CA . ARG A 1 117 ? -9.382 -5.558 4.658 1.00 97.69 117 ARG A CA 1
ATOM 922 C C . ARG A 1 117 ? -8.706 -4.870 5.837 1.00 97.69 117 ARG A C 1
ATOM 924 O O . ARG A 1 117 ? -7.910 -5.508 6.512 1.00 97.69 117 ARG A O 1
ATOM 931 N N . HIS A 1 118 ? -9.085 -3.632 6.138 1.00 98.25 118 HIS A N 1
ATOM 932 C CA . HIS A 1 118 ? -8.589 -2.890 7.296 1.00 98.25 118 HIS A CA 1
ATOM 933 C C . HIS A 1 118 ? -8.799 -3.650 8.606 1.00 98.25 118 HIS A C 1
ATOM 935 O O . HIS A 1 118 ? -7.838 -3.876 9.340 1.00 98.25 118 HIS A O 1
ATOM 941 N N . PHE A 1 119 ? -10.021 -4.135 8.845 1.00 98.12 119 PHE A N 1
ATOM 942 C CA . PHE A 1 119 ? -10.329 -4.989 9.990 1.00 98.12 119 PHE A CA 1
ATOM 943 C C . PHE A 1 119 ? -9.390 -6.196 10.066 1.00 98.12 119 PHE A C 1
ATOM 945 O O . PHE A 1 119 ? -8.819 -6.446 11.118 1.00 98.12 119 PHE A O 1
ATOM 952 N N . SER A 1 120 ? -9.182 -6.908 8.954 1.00 97.94 120 SER A N 1
ATOM 953 C CA . SER A 1 120 ? -8.331 -8.104 8.945 1.00 97.94 120 SER A CA 1
ATOM 954 C C . SER A 1 120 ? -6.896 -7.789 9.380 1.00 97.94 120 SER A C 1
ATOM 956 O O . SER A 1 120 ? -6.279 -8.578 10.095 1.00 97.94 120 SER A O 1
ATOM 958 N N . PHE A 1 121 ? -6.349 -6.644 8.952 1.00 98.00 121 PHE A N 1
ATOM 959 C CA . PHE A 1 121 ? -5.024 -6.191 9.385 1.00 98.00 121 PHE A CA 1
ATOM 960 C C . PHE A 1 121 ? -5.015 -5.840 10.874 1.00 98.00 121 PHE A C 1
ATOM 962 O O . PHE A 1 121 ? -4.140 -6.332 11.583 1.00 98.00 121 PHE A O 1
ATOM 969 N N . LEU A 1 122 ? -5.984 -5.057 11.358 1.00 97.69 122 LEU A N 1
ATOM 970 C CA . LEU A 1 122 ? -6.077 -4.691 12.775 1.00 97.69 122 LEU A CA 1
ATOM 971 C C . LEU A 1 122 ? -6.241 -5.907 13.694 1.00 97.69 122 LEU A C 1
ATOM 973 O O . LEU A 1 122 ? -5.542 -6.009 14.698 1.00 97.69 122 LEU A O 1
ATOM 977 N N . ASP A 1 123 ? -7.125 -6.836 13.342 1.00 97.38 123 ASP A N 1
ATOM 978 C CA . ASP A 1 123 ? -7.390 -8.058 14.108 1.00 97.38 123 ASP A CA 1
ATOM 979 C C . ASP A 1 123 ? -6.132 -8.927 14.238 1.00 97.38 123 ASP A C 1
ATOM 981 O O . ASP A 1 123 ? -5.836 -9.475 15.294 1.00 97.38 123 ASP A O 1
ATOM 985 N N . ARG A 1 124 ? -5.317 -8.989 13.179 1.00 97.31 124 ARG A N 1
ATOM 986 C CA . ARG A 1 124 ? -4.044 -9.716 13.217 1.00 97.31 124 ARG A CA 1
ATOM 987 C C . ARG A 1 124 ? -2.952 -8.971 13.989 1.00 97.31 124 ARG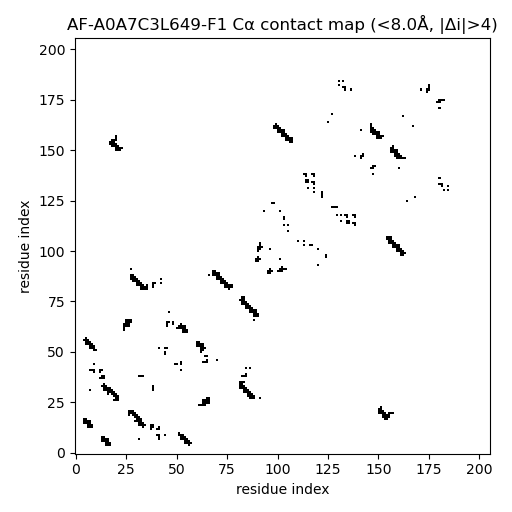 A C 1
ATOM 989 O O . ARG A 1 124 ? -2.108 -9.605 14.619 1.00 97.31 124 ARG A O 1
ATOM 996 N N . LEU A 1 125 ? -2.878 -7.651 13.834 1.00 97.19 125 LEU A N 1
ATOM 997 C CA . LEU A 1 125 ? -1.755 -6.838 14.311 1.00 97.19 125 LEU A CA 1
ATOM 998 C C . LEU A 1 125 ? -1.904 -6.386 15.762 1.00 97.19 125 LEU A C 1
ATOM 1000 O O . LEU A 1 125 ? -0.899 -6.068 16.398 1.00 97.19 125 LEU A O 1
ATOM 1004 N N . THR A 1 126 ? -3.131 -6.314 16.270 1.00 96.12 126 THR A N 1
ATOM 1005 C CA . THR A 1 126 ? -3.422 -5.750 17.588 1.00 96.12 126 THR A CA 1
ATOM 1006 C C . THR A 1 126 ? -3.908 -6.830 18.555 1.00 96.12 126 THR A C 1
ATOM 1008 O O . THR A 1 126 ? -4.563 -7.782 18.144 1.00 96.12 126 THR A O 1
ATOM 1011 N N . PRO A 1 127 ? -3.635 -6.695 19.864 1.00 95.06 127 PRO A N 1
ATOM 1012 C CA . PRO A 1 127 ? -4.177 -7.598 20.878 1.00 95.06 127 PRO A CA 1
ATOM 1013 C C . PRO A 1 127 ? -5.620 -7.244 21.286 1.00 95.06 127 PRO A C 1
ATOM 1015 O O . PRO A 1 127 ? -6.151 -7.824 22.233 1.00 95.06 127 PRO A O 1
ATOM 1018 N N . ILE A 1 128 ? -6.239 -6.244 20.649 1.00 94.12 128 ILE A N 1
ATOM 1019 C CA . ILE A 1 128 ? -7.576 -5.766 21.004 1.00 94.12 128 ILE A CA 1
ATOM 1020 C C . ILE A 1 128 ? -8.597 -6.759 20.434 1.00 94.12 128 ILE A C 1
ATOM 1022 O O . ILE A 1 128 ? -8.536 -7.057 19.244 1.00 94.12 128 ILE A O 1
ATOM 1026 N N . PRO A 1 129 ? -9.555 -7.260 21.233 1.00 92.50 129 PRO A N 1
ATOM 1027 C CA . PRO A 1 129 ? -10.581 -8.164 20.727 1.00 92.50 129 PRO A CA 1
ATOM 1028 C C . PRO A 1 129 ? -11.571 -7.385 19.851 1.00 92.50 129 PRO A C 1
ATOM 1030 O O . PRO A 1 129 ? -12.489 -6.735 20.357 1.00 92.50 129 PRO A O 1
ATOM 1033 N N . LEU A 1 130 ? -11.365 -7.423 18.536 1.00 95.62 130 LEU A N 1
ATOM 1034 C CA . LEU A 1 130 ? -12.213 -6.760 17.549 1.00 95.62 130 LEU A CA 1
ATOM 1035 C C . LEU A 1 130 ? -13.227 -7.749 16.963 1.00 95.62 130 LEU A C 1
ATOM 1037 O O . LEU A 1 130 ? -12.929 -8.921 16.751 1.00 95.62 130 LEU A O 1
ATOM 1041 N N . LEU A 1 131 ? -14.438 -7.275 16.660 1.00 95.75 131 LEU A N 1
ATOM 1042 C CA . LEU A 1 131 ? -15.438 -8.069 15.944 1.00 95.75 131 LEU A CA 1
ATOM 1043 C C . LEU A 1 131 ? -15.527 -7.634 14.484 1.00 95.75 131 LEU A C 1
ATOM 1045 O O . LEU A 1 131 ? -15.525 -6.445 14.170 1.00 95.75 131 LEU A O 1
ATOM 1049 N N . LYS A 1 132 ? -15.706 -8.604 13.584 1.00 95.25 132 LYS A N 1
ATOM 1050 C CA . LYS A 1 132 ? -15.832 -8.363 12.138 1.00 95.25 132 LYS A CA 1
ATOM 1051 C C . LYS A 1 132 ? -16.962 -7.388 11.789 1.00 95.25 132 LYS A C 1
ATOM 1053 O O . LYS A 1 132 ? -16.817 -6.581 10.875 1.00 95.25 132 LYS A O 1
ATOM 1058 N N . CYS A 1 133 ? -18.071 -7.416 12.533 1.00 95.56 133 CYS A N 1
ATOM 1059 C CA . CYS A 1 133 ? -19.192 -6.491 12.335 1.00 95.56 133 CYS A CA 1
ATOM 1060 C C . CYS A 1 133 ? -18.839 -5.021 12.639 1.00 95.56 133 CYS A C 1
ATOM 1062 O O . CYS A 1 133 ? -19.601 -4.132 12.270 1.00 95.56 133 CYS A O 1
ATOM 1064 N N . TRP A 1 134 ? -17.688 -4.746 13.263 1.00 97.50 134 TRP A N 1
ATOM 1065 C CA . TRP A 1 134 ? -17.197 -3.391 13.534 1.00 97.50 134 TRP A CA 1
ATOM 1066 C C . TRP A 1 134 ? -16.357 -2.817 12.394 1.00 97.50 134 TRP A C 1
ATOM 1068 O O . TRP A 1 134 ? -15.958 -1.662 12.478 1.00 97.50 134 TRP A O 1
ATOM 1078 N N . ALA A 1 135 ? -16.087 -3.584 11.332 1.00 97.75 135 ALA A N 1
ATOM 1079 C CA . ALA A 1 135 ? -15.193 -3.182 10.246 1.00 97.75 135 ALA A CA 1
ATOM 1080 C C . ALA A 1 135 ? -15.523 -1.798 9.659 1.00 97.75 135 ALA A C 1
ATOM 1082 O O . ALA A 1 135 ? -14.619 -0.983 9.496 1.00 97.75 135 ALA A O 1
ATOM 1083 N N . GLY A 1 136 ? -16.808 -1.520 9.398 1.00 97.56 136 GLY A N 1
ATOM 1084 C CA . GLY A 1 136 ? -17.262 -0.213 8.904 1.00 97.56 136 GLY A CA 1
ATOM 1085 C C . GLY A 1 136 ? -16.952 0.921 9.882 1.00 97.56 136 GLY A C 1
ATOM 1086 O O . GLY A 1 136 ? -16.295 1.888 9.516 1.00 97.56 136 GLY A O 1
ATOM 1087 N N . TRP A 1 137 ? -17.322 0.747 11.153 1.00 98.06 137 TRP A N 1
ATOM 1088 C CA . TRP A 1 137 ? -17.058 1.740 12.198 1.00 98.06 137 TRP A CA 1
ATOM 1089 C C . TRP A 1 137 ? -15.555 1.981 12.419 1.00 98.06 137 TRP A C 1
ATOM 1091 O O . TRP A 1 137 ? -15.122 3.121 12.558 1.00 98.06 137 TRP A O 1
ATOM 1101 N N . LEU A 1 138 ? -14.740 0.919 12.422 1.00 98.25 138 LEU A N 1
ATOM 1102 C CA . LEU A 1 138 ? -13.282 1.013 12.573 1.00 98.25 138 LEU A CA 1
ATOM 1103 C C . LEU A 1 138 ? -12.641 1.787 11.418 1.00 98.25 138 LEU A C 1
ATOM 1105 O O . LEU A 1 138 ? -11.699 2.546 11.636 1.00 98.25 138 LEU A O 1
ATOM 1109 N N . TRP A 1 139 ? -13.139 1.576 10.199 1.00 98.25 139 TRP A N 1
ATOM 1110 C CA . TRP A 1 139 ? -12.698 2.306 9.016 1.00 98.25 139 TRP A CA 1
ATOM 1111 C C . TRP A 1 139 ? -13.034 3.795 9.123 1.00 98.25 139 TRP A C 1
ATOM 1113 O O . TRP A 1 139 ? -12.138 4.627 9.024 1.00 98.25 139 TRP A O 1
ATOM 1123 N N . GLU A 1 140 ? -14.297 4.130 9.395 1.00 98.12 140 GLU A N 1
ATOM 1124 C CA . GLU A 1 140 ? -14.754 5.518 9.551 1.00 98.12 140 GLU A CA 1
ATOM 1125 C C . GLU A 1 140 ? -13.972 6.246 10.648 1.00 98.12 140 GLU A C 1
ATOM 1127 O O . GLU A 1 140 ? -13.420 7.318 10.405 1.00 98.12 140 GLU A O 1
ATOM 1132 N N . ARG A 1 141 ? -13.810 5.615 11.816 1.00 97.88 141 ARG A N 1
ATOM 1133 C CA . ARG A 1 141 ? -13.023 6.165 12.924 1.00 97.88 141 ARG A CA 1
ATOM 1134 C C . ARG A 1 141 ? -11.568 6.420 12.524 1.00 97.88 141 ARG A C 1
ATOM 1136 O O . ARG A 1 141 ? -11.001 7.432 12.920 1.00 97.88 141 ARG A O 1
ATOM 1143 N N . GLY A 1 142 ? -10.951 5.515 11.764 1.00 98.00 142 GLY A N 1
ATOM 1144 C CA . GLY A 1 142 ? -9.579 5.689 11.283 1.00 98.00 142 GLY A CA 1
ATOM 1145 C C . GLY A 1 142 ? -9.433 6.886 10.340 1.00 98.00 142 GLY A C 1
ATOM 1146 O O . GLY A 1 142 ? -8.482 7.654 10.469 1.00 98.00 142 GLY A O 1
ATOM 1147 N N . ILE A 1 143 ? -10.403 7.096 9.447 1.00 98.00 143 ILE A N 1
ATOM 1148 C CA . ILE A 1 143 ? -10.450 8.268 8.560 1.00 98.00 143 ILE A CA 1
ATOM 1149 C C . ILE A 1 143 ? -10.640 9.556 9.376 1.00 98.00 143 ILE A C 1
ATOM 1151 O O . ILE A 1 143 ? -9.873 10.502 9.215 1.00 98.00 143 ILE A O 1
ATOM 1155 N N . GLU A 1 144 ? -11.613 9.590 10.291 1.00 97.75 144 GLU A N 1
ATOM 1156 C CA . GLU A 1 144 ? -11.915 10.765 11.128 1.00 97.75 144 GLU A CA 1
ATOM 1157 C C . GLU A 1 144 ? -10.730 11.205 11.998 1.00 97.75 144 GLU A C 1
ATOM 1159 O O . GLU A 1 144 ? -10.560 12.392 12.275 1.00 97.75 144 GLU A O 1
ATOM 1164 N N . LYS A 1 145 ? -9.901 10.252 12.432 1.00 97.19 145 LYS A N 1
ATOM 1165 C CA . LYS A 1 145 ? -8.716 10.501 13.264 1.00 97.19 145 LYS A CA 1
ATOM 1166 C C . LYS A 1 145 ? -7.453 10.812 12.458 1.00 97.19 145 LYS A C 1
ATOM 1168 O O . LYS A 1 145 ? -6.435 11.129 13.065 1.00 97.19 145 LYS A O 1
ATOM 1173 N N . GLY A 1 146 ? -7.499 10.720 11.126 1.00 97.06 146 GLY A N 1
ATOM 1174 C CA . GLY A 1 146 ? -6.313 10.841 10.271 1.00 97.06 146 GLY A CA 1
ATOM 1175 C C . GLY A 1 146 ? -5.341 9.663 10.403 1.00 97.06 146 GLY A C 1
ATOM 1176 O O . GLY A 1 146 ? -4.172 9.772 10.056 1.00 97.06 146 GLY A O 1
ATOM 1177 N N . GLU A 1 147 ? -5.807 8.532 10.926 1.00 97.69 147 GLU A N 1
ATOM 1178 C CA . GLU A 1 147 ? -5.030 7.295 11.014 1.00 97.69 147 GLU A CA 1
ATOM 1179 C C . GLU A 1 147 ? -5.039 6.524 9.693 1.00 97.69 147 GLU A C 1
ATOM 1181 O O . GLU A 1 147 ? -4.133 5.736 9.433 1.00 97.69 147 GLU A O 1
ATOM 1186 N N . ILE A 1 148 ? -6.040 6.762 8.845 1.00 98.31 148 ILE A N 1
ATOM 1187 C CA . ILE A 1 148 ? -6.125 6.208 7.496 1.00 98.31 148 ILE A CA 1
ATOM 1188 C C . ILE A 1 148 ? -6.007 7.359 6.500 1.00 98.31 148 ILE A C 1
ATOM 1190 O O . ILE A 1 148 ? -6.891 8.208 6.403 1.00 98.31 148 ILE A O 1
ATOM 1194 N N . GLU A 1 149 ? -4.924 7.368 5.731 1.00 97.50 149 GLU A N 1
ATOM 1195 C CA . GLU A 1 149 ? -4.637 8.386 4.722 1.00 97.50 149 GLU A CA 1
ATOM 1196 C C . GLU A 1 149 ? -4.648 7.748 3.330 1.00 97.50 149 GLU A C 1
ATOM 1198 O O . GLU A 1 149 ? -3.979 6.743 3.080 1.00 97.50 149 GLU A O 1
ATOM 1203 N N . ALA A 1 150 ? -5.418 8.324 2.403 1.00 97.06 150 ALA A N 1
ATOM 1204 C CA . ALA A 1 150 ? -5.403 7.892 1.010 1.00 97.06 150 ALA A CA 1
ATOM 1205 C C . ALA A 1 150 ? -4.081 8.298 0.347 1.00 97.06 150 ALA A C 1
ATOM 1207 O O . ALA A 1 150 ? -3.648 9.446 0.447 1.00 97.06 150 ALA A O 1
ATOM 1208 N N . LEU A 1 151 ? -3.463 7.361 -0.367 1.00 97.38 151 LEU A N 1
ATOM 1209 C CA . LEU A 1 151 ? -2.278 7.620 -1.174 1.00 97.38 151 LEU A CA 1
ATOM 1210 C C . LEU A 1 151 ? -2.680 8.058 -2.581 1.00 97.38 151 LEU A C 1
ATOM 1212 O O . LEU A 1 151 ? -3.682 7.599 -3.134 1.00 97.38 151 LEU A O 1
ATOM 1216 N N . GLU A 1 152 ? -1.855 8.897 -3.198 1.00 95.50 152 GLU A N 1
ATOM 1217 C CA . GLU A 1 152 ? -2.023 9.246 -4.603 1.00 95.50 152 GLU A CA 1
ATOM 1218 C C . GLU A 1 152 ? -1.709 8.016 -5.464 1.00 95.50 152 GLU A C 1
ATOM 1220 O O . GLU A 1 152 ? -0.602 7.476 -5.406 1.00 95.50 152 GLU A O 1
ATOM 1225 N N . GLY A 1 153 ? -2.690 7.555 -6.242 1.00 93.94 153 GLY A N 1
ATOM 1226 C CA . GLY A 1 153 ? -2.608 6.305 -6.993 1.00 93.94 153 GLY A CA 1
ATOM 1227 C C . GLY A 1 153 ? -2.764 6.482 -8.502 1.00 93.94 153 GLY A C 1
ATOM 1228 O O . GLY A 1 153 ? -3.623 7.226 -8.970 1.00 93.94 153 GLY A O 1
ATOM 1229 N N . TYR A 1 154 ? -1.981 5.728 -9.277 1.00 94.44 154 TYR A N 1
ATOM 1230 C CA . TYR A 1 154 ? -2.206 5.513 -10.708 1.00 94.44 154 TYR A CA 1
ATOM 1231 C C . TYR A 1 154 ? -2.635 4.065 -10.935 1.00 94.44 154 TYR A C 1
ATOM 1233 O O . TYR A 1 154 ? -1.881 3.142 -10.629 1.00 94.44 154 TYR A O 1
ATOM 1241 N N . ARG A 1 155 ? -3.851 3.867 -11.467 1.00 94.19 155 ARG A N 1
ATOM 1242 C CA . ARG A 1 155 ? -4.477 2.556 -11.760 1.00 94.19 155 ARG A CA 1
ATOM 1243 C C . ARG A 1 155 ? -4.602 1.581 -10.577 1.00 94.19 155 ARG A C 1
ATOM 1245 O O . ARG A 1 155 ? -4.965 0.424 -10.776 1.00 94.19 155 ARG A O 1
ATOM 1252 N N . LEU A 1 156 ? -4.370 2.044 -9.355 1.00 94.81 156 LEU A N 1
ATOM 1253 C CA . LEU A 1 156 ? -4.652 1.332 -8.114 1.00 94.81 156 LEU A CA 1
ATOM 1254 C C . LEU A 1 156 ? -5.098 2.325 -7.043 1.00 94.81 156 LEU A C 1
ATOM 1256 O O . LEU A 1 156 ? -4.858 3.525 -7.167 1.00 94.81 156 LEU A O 1
ATOM 1260 N N . MET A 1 157 ? -5.722 1.809 -5.992 1.00 96.25 157 MET A N 1
ATOM 1261 C CA . MET A 1 157 ? -6.010 2.560 -4.776 1.00 96.25 157 MET A CA 1
ATOM 1262 C C . MET A 1 157 ? -5.143 2.021 -3.653 1.00 96.25 157 MET A C 1
ATOM 1264 O O . MET A 1 157 ? -4.987 0.803 -3.515 1.00 96.25 157 MET A O 1
ATOM 1268 N N . ALA A 1 158 ? -4.597 2.911 -2.836 1.00 97.44 158 ALA A N 1
ATOM 1269 C CA . ALA A 1 158 ? -3.894 2.503 -1.638 1.00 97.44 158 ALA A CA 1
ATOM 1270 C C . ALA A 1 158 ? -4.129 3.485 -0.497 1.00 97.44 158 ALA A C 1
ATOM 1272 O O . ALA A 1 158 ? -4.353 4.671 -0.723 1.00 97.44 158 ALA A O 1
ATOM 1273 N N . TYR A 1 159 ? -4.050 2.965 0.719 1.00 98.12 159 TYR A N 1
ATOM 1274 C CA . TYR A 1 159 ? -4.168 3.732 1.950 1.00 98.12 159 TYR A CA 1
ATOM 1275 C C . TYR A 1 159 ? -3.003 3.373 2.862 1.00 98.12 159 TYR A C 1
ATOM 1277 O O . TYR A 1 159 ? -2.656 2.194 2.975 1.00 98.12 159 TYR A O 1
ATOM 1285 N N . GLU A 1 160 ? -2.410 4.372 3.504 1.00 97.88 160 GLU A N 1
ATOM 1286 C CA . GLU A 1 160 ? -1.560 4.172 4.673 1.00 97.88 160 GLU A CA 1
ATOM 1287 C C . GLU A 1 160 ? -2.458 4.137 5.911 1.00 97.88 160 GLU A C 1
ATOM 1289 O O . GLU A 1 160 ? -3.320 4.993 6.082 1.00 97.88 160 GLU A O 1
ATOM 1294 N N . CYS A 1 161 ? -2.282 3.128 6.757 1.00 98.19 161 CYS A N 1
ATOM 1295 C CA . CYS A 1 161 ? -2.994 2.977 8.018 1.00 98.19 161 CYS A CA 1
ATOM 1296 C C . CYS A 1 161 ? -1.969 3.008 9.153 1.00 98.19 161 CYS A C 1
ATOM 1298 O O . CYS A 1 161 ? -1.141 2.102 9.258 1.00 98.19 161 CYS A O 1
ATOM 1300 N N . ARG A 1 162 ? -2.010 4.038 9.995 1.00 97.69 162 ARG A N 1
ATOM 1301 C CA . ARG A 1 162 ? -1.198 4.177 11.209 1.00 97.69 162 ARG A CA 1
ATOM 1302 C C . ARG A 1 162 ? -2.060 3.803 12.405 1.00 97.69 162 ARG A C 1
ATOM 1304 O O . ARG A 1 162 ? -3.176 4.282 12.524 1.00 97.69 162 ARG A O 1
ATOM 1311 N N . VAL A 1 163 ? -1.557 2.941 13.279 1.00 96.62 163 VAL A N 1
ATOM 1312 C CA . VAL A 1 163 ? -2.334 2.410 14.403 1.00 96.62 163 VAL A CA 1
ATOM 1313 C C . VAL A 1 163 ? -1.876 3.057 15.701 1.00 96.62 163 VAL A C 1
ATOM 1315 O O . VAL A 1 163 ? -0.774 2.782 16.180 1.00 96.62 163 VAL A O 1
ATOM 1318 N N . ASP A 1 164 ? -2.754 3.854 16.306 1.00 96.50 164 ASP A N 1
ATOM 1319 C CA . ASP A 1 164 ? -2.639 4.252 17.709 1.00 96.50 164 ASP A CA 1
ATOM 1320 C C . ASP A 1 164 ? -3.377 3.230 18.586 1.00 96.50 164 ASP A C 1
ATOM 1322 O O . ASP A 1 164 ? -4.605 3.232 18.681 1.00 96.50 164 ASP A O 1
ATOM 1326 N N . LEU A 1 165 ? -2.627 2.318 19.213 1.00 96.25 165 LEU A N 1
ATOM 1327 C CA . LEU A 1 165 ? -3.203 1.238 20.022 1.00 96.25 165 LEU A CA 1
ATOM 1328 C C . LEU A 1 165 ? -4.005 1.754 21.222 1.00 96.25 165 LEU A C 1
ATOM 1330 O O . LEU A 1 165 ? -5.069 1.207 21.524 1.00 96.25 165 LEU A O 1
ATOM 1334 N N . GLU A 1 166 ? -3.509 2.783 21.908 1.00 96.50 166 GLU A N 1
ATOM 1335 C CA . GLU A 1 166 ? -4.186 3.318 23.090 1.00 96.50 166 GLU A CA 1
ATOM 1336 C C . GLU A 1 166 ? -5.430 4.107 22.677 1.00 96.50 166 GLU A C 1
ATOM 1338 O O . GLU A 1 166 ? -6.510 3.878 23.232 1.00 96.50 166 GLU A O 1
ATOM 1343 N N . GLY A 1 167 ? -5.323 4.937 21.633 1.00 97.00 167 GLY A N 1
ATOM 1344 C CA . GLY A 1 167 ? -6.464 5.643 21.052 1.00 97.00 167 GLY A CA 1
ATOM 1345 C C . GLY A 1 167 ? -7.554 4.694 20.547 1.00 97.00 167 GLY A C 1
ATOM 1346 O O . GLY A 1 167 ? -8.735 4.882 20.853 1.00 97.00 167 GLY A O 1
ATOM 1347 N N . LEU A 1 168 ? -7.177 3.622 19.843 1.00 97.12 168 LEU A N 1
ATOM 1348 C CA . LEU A 1 168 ? -8.108 2.600 19.360 1.00 97.12 168 LEU A CA 1
ATOM 1349 C C . LEU A 1 168 ? -8.832 1.902 20.519 1.00 97.12 168 LEU A C 1
ATOM 1351 O O . LEU A 1 168 ? -10.056 1.754 20.494 1.00 97.12 168 LEU A O 1
ATOM 1355 N N . LYS A 1 169 ? -8.098 1.496 21.559 1.00 97.12 169 LYS A N 1
ATOM 1356 C CA . LYS A 1 169 ? -8.664 0.841 22.746 1.00 97.12 169 LYS A CA 1
ATOM 1357 C C . LYS A 1 169 ? -9.657 1.743 23.478 1.00 97.12 169 LYS A C 1
ATOM 1359 O O . LYS A 1 169 ? -10.727 1.279 23.894 1.00 97.12 169 LYS A O 1
ATOM 1364 N N . GLU A 1 170 ? -9.315 3.017 23.651 1.00 97.38 170 GLU A N 1
ATOM 1365 C CA . GLU A 1 170 ? -10.182 3.997 24.299 1.00 97.38 170 GLU A CA 1
ATOM 1366 C C . GLU A 1 170 ? -11.463 4.232 23.488 1.00 97.38 170 GLU A C 1
ATOM 1368 O O . GLU A 1 170 ? -12.568 4.184 24.041 1.00 97.38 170 GLU A O 1
ATOM 1373 N N . ASP A 1 171 ? -11.331 4.427 22.176 1.00 97.38 171 ASP A N 1
ATOM 1374 C CA . ASP A 1 171 ? -12.453 4.711 21.286 1.00 97.38 171 ASP A CA 1
ATOM 1375 C C . ASP A 1 171 ? -13.405 3.510 21.175 1.00 97.38 171 ASP A C 1
ATOM 1377 O O . ASP A 1 171 ? -14.620 3.683 21.305 1.00 97.38 171 ASP A O 1
ATOM 1381 N N . VAL A 1 172 ? -12.884 2.282 21.050 1.00 96.62 172 VAL A N 1
ATOM 1382 C CA . VAL A 1 172 ? -13.700 1.052 21.075 1.00 96.62 172 VAL A CA 1
ATOM 1383 C C . VAL A 1 172 ? -14.457 0.932 22.400 1.00 96.62 172 VAL A C 1
ATOM 1385 O O . VAL A 1 172 ? -15.670 0.710 22.411 1.00 96.62 172 VAL A O 1
ATOM 1388 N N . SER A 1 173 ? -13.779 1.149 23.532 1.00 95.56 173 SER A N 1
ATOM 1389 C CA . SER A 1 173 ? -14.407 1.092 24.859 1.00 95.56 173 SER A CA 1
ATOM 1390 C C . SER A 1 173 ? -15.542 2.112 25.002 1.00 95.56 173 SER A C 1
ATOM 1392 O O . SER A 1 173 ? -16.614 1.799 25.531 1.00 95.56 173 SER A O 1
ATOM 1394 N N . LYS A 1 174 ? -15.334 3.340 24.512 1.00 96.38 174 LYS A N 1
ATOM 1395 C CA . LYS A 1 174 ? -16.353 4.399 24.489 1.00 96.38 174 LYS A CA 1
ATOM 1396 C C . LYS A 1 174 ? -17.532 4.027 23.588 1.00 96.38 174 LYS A C 1
ATOM 1398 O O . LYS A 1 174 ? -18.677 4.199 24.007 1.00 96.38 174 LYS A O 1
ATOM 1403 N N . ALA A 1 175 ? -17.276 3.504 22.394 1.00 95.81 175 ALA A N 1
ATOM 1404 C CA . ALA A 1 175 ? -18.311 3.152 21.426 1.00 95.81 175 ALA A CA 1
ATOM 1405 C C . ALA A 1 175 ? -19.199 1.990 21.908 1.00 95.81 175 ALA A C 1
ATOM 1407 O O . ALA A 1 175 ? -20.420 2.037 21.734 1.00 95.81 175 ALA A O 1
ATOM 1408 N N . ILE A 1 176 ? -18.625 1.001 22.604 1.00 95.06 176 ILE A N 1
ATOM 1409 C CA . ILE A 1 176 ? -19.387 -0.071 23.267 1.00 95.06 176 ILE A CA 1
ATOM 1410 C C . ILE A 1 176 ? -20.287 0.509 24.368 1.00 95.06 176 ILE A C 1
ATOM 1412 O O . ILE A 1 176 ? -21.486 0.231 24.389 1.00 95.06 176 ILE A O 1
ATOM 1416 N N . ARG A 1 177 ? -19.758 1.370 25.253 1.00 94.69 177 ARG A N 1
ATOM 1417 C CA . ARG A 1 177 ? -20.559 2.017 26.319 1.00 94.69 177 ARG A CA 1
ATOM 1418 C C . ARG A 1 177 ? -21.712 2.852 25.758 1.00 94.69 177 ARG A C 1
ATOM 1420 O O . ARG A 1 177 ? -22.788 2.885 26.348 1.00 94.69 177 ARG A O 1
ATOM 1427 N N . LYS A 1 178 ? -21.500 3.496 24.607 1.00 94.69 178 LYS A N 1
ATOM 1428 C CA . LYS A 1 178 ? -22.516 4.267 23.874 1.00 94.69 178 LYS A CA 1
ATOM 1429 C C . LYS A 1 178 ? -23.460 3.404 23.025 1.00 94.69 178 LYS A C 1
ATOM 1431 O O . LYS A 1 178 ? -24.334 3.960 22.369 1.00 94.69 178 LYS A O 1
ATOM 1436 N N . LYS A 1 179 ? -23.304 2.073 23.028 1.00 92.06 179 LYS A N 1
ATOM 1437 C CA . LYS A 1 179 ? -24.078 1.115 22.214 1.00 92.06 179 LYS A CA 1
ATOM 1438 C C . LYS A 1 179 ? -23.992 1.366 20.699 1.00 92.06 179 LYS A C 1
ATOM 1440 O O . LYS A 1 179 ? -24.889 0.975 19.958 1.00 92.06 179 LYS A O 1
ATOM 1445 N N . GLN A 1 180 ? -22.916 2.006 20.239 1.00 91.62 180 GLN A N 1
ATOM 1446 C CA . GLN A 1 180 ? -22.631 2.202 18.813 1.00 91.62 180 GLN A CA 1
ATOM 1447 C C . GLN A 1 180 ? -22.078 0.917 18.185 1.00 91.62 180 GLN A C 1
ATOM 1449 O O . GLN A 1 180 ? -22.393 0.596 17.043 1.00 91.62 180 GLN A O 1
ATOM 1454 N N . LEU A 1 181 ? -21.304 0.152 18.960 1.00 93.31 181 LEU A N 1
ATOM 1455 C CA . LEU A 1 181 ? -20.812 -1.170 18.584 1.00 93.31 181 LEU A CA 1
ATOM 1456 C C . LEU A 1 181 ? -21.673 -2.257 19.228 1.00 93.31 181 LEU A C 1
ATOM 1458 O O . LEU A 1 181 ? -21.925 -2.236 20.434 1.00 93.31 181 LEU A O 1
ATOM 1462 N N . ARG A 1 182 ? -22.119 -3.222 18.419 1.00 89.31 182 ARG A N 1
ATOM 1463 C CA . ARG A 1 182 ? -22.864 -4.401 18.883 1.00 89.31 182 ARG A CA 1
ATOM 1464 C C . ARG A 1 182 ? -21.890 -5.531 19.195 1.00 89.31 182 ARG A C 1
ATOM 1466 O O . ARG A 1 182 ? -20.992 -5.788 18.404 1.00 89.31 182 ARG A O 1
ATOM 1473 N N . LEU A 1 183 ? -22.083 -6.214 20.320 1.00 84.06 183 LEU A N 1
ATOM 1474 C CA . LEU A 1 183 ? -21.233 -7.342 20.727 1.00 84.06 183 LEU A CA 1
ATOM 1475 C C . LEU A 1 183 ? -21.688 -8.687 20.133 1.00 84.06 183 LEU A C 1
ATOM 1477 O O . LEU A 1 183 ? -20.960 -9.671 20.204 1.00 84.06 183 LEU A O 1
ATOM 1481 N N . GLU A 1 184 ? -22.891 -8.747 19.561 1.00 76.00 184 GLU A N 1
ATOM 1482 C CA . GLU A 1 184 ? -23.453 -9.983 19.020 1.00 76.00 184 GLU A CA 1
ATOM 1483 C C . GLU A 1 184 ? -23.004 -10.212 17.573 1.00 76.00 184 GLU A C 1
ATOM 1485 O O . GLU A 1 184 ? -23.232 -9.381 16.690 1.00 76.00 184 GLU A O 1
ATOM 1490 N N . VAL A 1 185 ? -22.409 -11.379 17.325 1.00 62.09 185 VAL A N 1
ATOM 1491 C CA . VAL A 1 185 ? -22.278 -11.943 15.979 1.00 62.09 185 VAL A CA 1
ATOM 1492 C C . VAL A 1 185 ? -23.622 -12.587 15.664 1.00 62.09 185 VAL A C 1
ATOM 1494 O O . VAL A 1 185 ? -24.027 -13.537 16.334 1.00 62.09 185 VAL A O 1
ATOM 1497 N N . SER A 1 186 ? -24.363 -12.054 14.694 1.00 51.47 186 SER A N 1
ATOM 1498 C CA . SER A 1 186 ? -25.637 -12.650 14.299 1.00 51.47 186 SER A CA 1
ATOM 1499 C C . SER A 1 186 ? -25.403 -14.111 13.892 1.00 51.47 186 SER A C 1
ATOM 1501 O O . SER A 1 186 ? -24.598 -14.413 13.011 1.00 51.47 186 SER A O 1
ATOM 1503 N N . GLN A 1 187 ? -26.122 -15.041 14.530 1.00 48.41 187 GLN A N 1
ATOM 1504 C CA . GLN A 1 187 ? -25.981 -16.500 14.360 1.00 48.41 187 GLN A CA 1
ATOM 1505 C C . GLN A 1 187 ? -26.155 -16.995 12.903 1.00 48.41 187 GLN A C 1
ATOM 1507 O O . GLN A 1 187 ? -25.896 -18.157 12.596 1.00 48.41 187 GLN A O 1
ATOM 1512 N N . HIS A 1 188 ? -26.550 -16.111 11.981 1.00 46.12 188 HIS A N 1
ATOM 1513 C CA . HIS A 1 188 ? -26.674 -16.380 10.550 1.00 46.12 188 HIS A CA 1
ATOM 1514 C C . HIS A 1 188 ? -25.329 -16.509 9.807 1.00 46.12 188 HIS A C 1
ATOM 1516 O O . HIS A 1 188 ? -25.298 -17.144 8.754 1.00 46.12 188 HIS A O 1
ATOM 1522 N N . GLU A 1 189 ? -24.211 -15.975 10.321 1.00 46.78 189 GLU A N 1
ATOM 1523 C CA . GLU A 1 189 ? -22.893 -16.172 9.680 1.00 46.78 189 GLU A CA 1
ATOM 1524 C C . GLU A 1 189 ? -22.285 -17.557 9.979 1.00 46.78 189 GLU A C 1
ATOM 1526 O O . GLU A 1 189 ? -21.553 -18.097 9.148 1.00 46.78 189 GLU A O 1
ATOM 1531 N N . ILE A 1 190 ? -22.642 -18.184 11.107 1.00 46.78 190 ILE A N 1
ATOM 1532 C CA . ILE A 1 190 ? -22.110 -19.499 11.517 1.00 46.78 190 ILE A CA 1
ATOM 1533 C C . ILE A 1 190 ? -22.633 -20.620 10.601 1.00 46.78 190 ILE A C 1
ATOM 1535 O O . ILE A 1 190 ? -21.905 -21.562 10.291 1.00 46.78 190 ILE A O 1
ATOM 1539 N N . SER A 1 191 ? -23.859 -20.490 10.084 1.00 43.47 191 SER A N 1
ATOM 1540 C CA . SER A 1 191 ? -24.462 -21.522 9.227 1.00 43.47 191 SER A CA 1
ATOM 1541 C C . SER A 1 191 ? -23.838 -21.597 7.825 1.00 43.47 191 SER A C 1
ATOM 1543 O O . SER A 1 191 ? -23.831 -22.664 7.224 1.00 43.47 191 SER A O 1
ATOM 1545 N N . ARG A 1 192 ? -23.238 -20.513 7.305 1.00 46.06 192 ARG A N 1
ATOM 1546 C CA . ARG A 1 192 ? -22.647 -20.511 5.948 1.00 46.06 192 ARG A CA 1
ATOM 1547 C C . ARG A 1 192 ? -21.214 -21.043 5.873 1.00 46.06 192 ARG A C 1
ATOM 1549 O O . ARG A 1 192 ? -20.767 -21.396 4.787 1.00 46.06 192 ARG A O 1
ATOM 1556 N N . GLN A 1 193 ? -20.488 -21.121 6.990 1.00 47.09 193 GLN A N 1
ATOM 1557 C CA . GLN A 1 193 ? -19.145 -21.725 7.022 1.00 47.09 193 GLN A CA 1
ATOM 1558 C C . GLN A 1 193 ? -19.155 -23.224 7.373 1.00 47.09 193 GLN A C 1
ATOM 1560 O O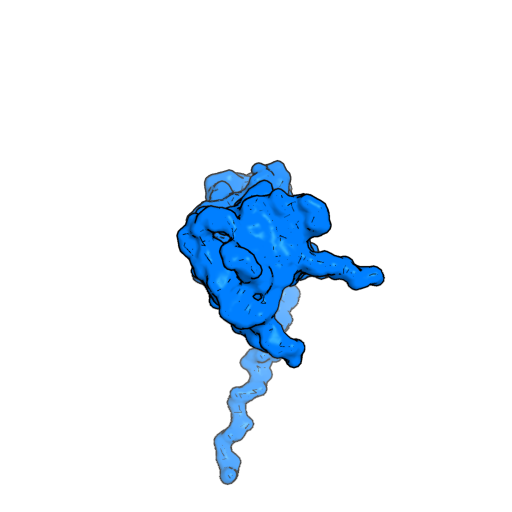 . GLN A 1 193 ? -18.151 -23.900 7.150 1.00 47.09 193 GLN A O 1
ATOM 1565 N N . GLY A 1 194 ? -20.277 -23.761 7.868 1.00 39.53 194 GLY A N 1
ATOM 1566 C CA . GLY A 1 194 ? -20.421 -25.178 8.226 1.00 39.53 194 GLY A CA 1
ATOM 1567 C C . GLY A 1 194 ? -20.698 -26.128 7.052 1.00 39.53 194 GLY A C 1
ATOM 1568 O O . GLY A 1 194 ? -20.331 -27.297 7.124 1.00 39.53 194 GLY A O 1
ATOM 1569 N N . GLU A 1 195 ? -21.283 -25.648 5.949 1.00 40.19 195 GLU A N 1
ATOM 1570 C CA . GLU A 1 195 ? -21.719 -26.520 4.839 1.00 40.19 195 GLU A CA 1
ATOM 1571 C C . GLU A 1 195 ? -20.631 -26.821 3.790 1.00 40.19 195 GLU A C 1
ATOM 1573 O O . GLU A 1 195 ? -20.818 -27.674 2.930 1.00 40.19 195 GLU A O 1
ATOM 1578 N N . GLY A 1 196 ? -19.456 -26.187 3.867 1.00 40.22 196 GLY A N 1
ATOM 1579 C CA . GLY A 1 196 ? -18.374 -26.388 2.891 1.00 40.22 196 GLY A CA 1
ATOM 1580 C C . GLY A 1 196 ? -17.375 -27.505 3.216 1.00 40.22 196 GLY A C 1
ATOM 1581 O O . GLY A 1 196 ? -16.403 -27.666 2.480 1.00 40.22 196 GLY A O 1
ATOM 1582 N N . ARG A 1 197 ? -17.534 -28.235 4.332 1.00 42.69 197 ARG A N 1
ATOM 1583 C CA . ARG A 1 197 ? -16.469 -29.116 4.862 1.00 42.69 197 ARG A CA 1
ATOM 1584 C C . ARG A 1 197 ? -16.848 -30.576 5.098 1.00 42.69 197 ARG A C 1
ATOM 1586 O O . ARG A 1 197 ? -16.096 -31.292 5.754 1.00 42.69 197 ARG A O 1
ATOM 1593 N N . VAL A 1 198 ? -17.947 -31.046 4.515 1.00 44.91 198 VAL A N 1
ATOM 1594 C CA . VAL A 1 198 ? -18.278 -32.475 4.493 1.00 44.91 198 VAL A CA 1
ATOM 1595 C C . VAL A 1 198 ? -18.530 -32.885 3.049 1.00 44.91 198 VAL A C 1
ATOM 1597 O O . VAL A 1 198 ? -19.559 -32.531 2.493 1.00 44.91 198 VAL A O 1
ATOM 1600 N N . LEU A 1 199 ? -17.541 -33.565 2.455 1.00 41.75 199 LEU A N 1
ATOM 1601 C CA . LEU A 1 199 ? -17.632 -34.648 1.456 1.00 41.75 199 LEU A CA 1
ATOM 1602 C C . LEU A 1 199 ? -16.372 -34.670 0.567 1.00 41.75 199 LEU A C 1
ATOM 1604 O O . LEU A 1 199 ? -16.389 -34.244 -0.581 1.00 41.75 199 LEU A O 1
ATOM 1608 N N . SER A 1 200 ? -15.275 -35.225 1.090 1.00 41.84 200 SER A N 1
ATOM 1609 C CA . SER A 1 200 ? -14.258 -35.892 0.260 1.00 41.84 200 SER A CA 1
ATOM 1610 C C . SER A 1 200 ? -13.412 -36.847 1.110 1.00 41.84 200 SER A C 1
ATOM 1612 O O . SER A 1 200 ? -12.233 -36.616 1.355 1.00 41.84 200 SER A O 1
ATOM 1614 N N . HIS A 1 201 ? -14.034 -37.918 1.601 1.00 41.66 201 HIS A N 1
ATOM 1615 C CA . HIS A 1 201 ? -13.328 -39.118 2.053 1.00 41.66 201 HIS A CA 1
ATOM 1616 C C . HIS A 1 201 ? -14.224 -40.332 1.793 1.00 41.66 201 HIS A C 1
ATOM 1618 O O . HIS A 1 201 ? -14.972 -40.751 2.666 1.00 41.66 201 HIS A O 1
ATOM 1624 N N . ALA A 1 202 ? -14.178 -40.856 0.567 1.00 40.19 202 ALA A N 1
ATOM 1625 C CA . ALA A 1 202 ? -14.534 -42.239 0.248 1.00 40.19 202 ALA A CA 1
ATOM 1626 C C . ALA A 1 202 ? -14.152 -42.541 -1.210 1.00 40.19 202 ALA A C 1
ATOM 1628 O O . ALA A 1 202 ? -14.876 -42.155 -2.119 1.00 40.19 202 ALA A O 1
ATOM 1629 N N . ALA A 1 203 ? -13.006 -43.198 -1.411 1.00 37.16 203 ALA A N 1
ATOM 1630 C CA . ALA A 1 203 ? -12.787 -44.203 -2.459 1.00 37.16 203 ALA A CA 1
ATOM 1631 C C . ALA A 1 203 ? -11.362 -44.775 -2.325 1.00 37.16 203 ALA A C 1
ATOM 1633 O O . ALA A 1 203 ? -10.425 -44.336 -2.986 1.00 37.16 203 ALA A O 1
ATOM 1634 N N . ILE A 1 204 ? -11.213 -45.750 -1.428 1.00 42.59 204 ILE A N 1
ATOM 1635 C CA . ILE A 1 204 ? -10.202 -46.808 -1.524 1.00 42.59 204 ILE A CA 1
ATOM 1636 C C . ILE A 1 204 ? -11.004 -48.087 -1.775 1.00 42.59 204 ILE A C 1
ATOM 1638 O O . ILE A 1 204 ? -11.911 -48.375 -0.996 1.00 42.59 204 ILE A O 1
ATOM 1642 N N . GLY A 1 205 ? -10.666 -48.840 -2.823 1.00 37.47 205 GLY A N 1
ATOM 1643 C CA . GLY A 1 205 ? -11.109 -50.226 -3.007 1.00 37.47 205 GLY A CA 1
ATOM 1644 C C . GLY A 1 205 ? -11.637 -50.532 -4.407 1.00 37.47 205 GLY A C 1
ATOM 1645 O O . GLY A 1 205 ? -12.761 -50.151 -4.729 1.00 37.47 205 GLY A O 1
ATOM 1646 N N . GLY A 1 206 ? -10.830 -51.251 -5.193 1.00 35.25 206 GLY A N 1
ATOM 1647 C CA . GLY A 1 206 ? -11.150 -51.780 -6.520 1.00 35.25 206 GLY A CA 1
ATOM 1648 C C . GLY A 1 206 ? -9.894 -52.009 -7.337 1.00 35.25 206 GLY A C 1
ATOM 1649 O O . GLY A 1 206 ? -9.556 -51.089 -8.109 1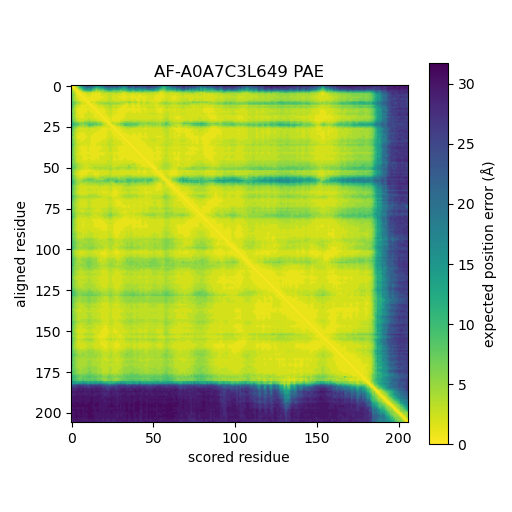.00 35.25 206 GLY A O 1
#

pLDDT: mean 89.38, std 17.08, range [35.25, 98.62]

Sequence (206 aa):
MTQAFPVIRYTGLLAYVEAYAKASYAYPILSFFGVKTSVQAIAAALVSRKPEVFLSHGPEQQEVWLTPGEYRMFTRTLPCGAYHILVINTQALFKQCTLPSFYIVSRPGEEEQLPSRHFSFLDRLTPIPLLKCWAGWLWERGIEKGEIEALEGYRLMAYECRVDLEGLKEDVSKAIRKKQLRLEVSQHEISRQGEGRVLSHAAIGG

Secondary structure (DSSP, 8-state):
--PPPPEEEETTEEEEEEEEEEETTEEEEEEEEESHHHHHHHHHHHHTT-S--EEEETTEEEE-EEPSS-EEEEEEE-TTS-EEEEEEEGGGSTTT-BTTEEEEEE-TT-GGGHHHHHHHHHHHH-SS---GGGHHHHHHHHHHTT-EEEPEEESSEEEEEE--HHHHHHHHHHHHHTT-S-----THHHHHHHTTSS--------

Foldseek 3Di:
DPQAFKWKDDPRQIWGWPKFWDDPQATQKTKTKAAPVSQVVLLVCQQVQPWDTWIDRPPDIGTHHHDDADWDWDWDQDPVRIIMIMIHHLLAPLVRRAPQKHKDKFAPPCVVCVLQVVVSSCCVHAPDDDDSVCSVVVVVVCVVVVQWAWTDMDRITMIMGGDDRVVVNVVVVVCVVVVVDDPDDPCVVVVVVPPPPDDDDDDDDD

Nearest PDB structures (foldseek):
  1sax-assembly1_A  TM=3.589E-01  e=7.718E-01  Staphylococcus aureus subsp. aureus N315
  1xsd-assembly1_A-2  TM=3.260E-01  e=6.103E+00  Staphylococcus aureus
  7p6f-assembly2_CCC-2  TM=3.867E-01  e=7.679E+00  Streptomyces griseus
  1sd4-assembly1_B  TM=3.335E-01  e=5.762E+00  Staphylococcus aureus

Mean predicted aligned error: 7.76 Å

Solvent-accessible surface area (backbone atoms only — not comparable to full-atom values): 11798 Å² total; per-residue (Å²): 132,87,76,80,67,32,36,38,34,38,95,89,35,53,28,38,40,69,32,32,29,25,60,95,56,28,32,47,33,43,27,37,30,28,53,55,70,36,36,52,51,46,52,50,36,48,78,67,67,43,81,75,30,34,40,30,60,83,94,49,74,42,68,57,40,63,44,91,82,58,73,46,77,49,76,47,73,44,97,86,68,36,25,33,40,37,42,33,32,34,37,52,36,87,90,67,38,52,83,58,41,35,36,51,77,43,57,78,93,46,68,87,49,46,28,57,53,50,38,55,50,47,54,72,72,41,94,62,93,71,57,79,89,43,15,62,59,56,41,52,52,28,44,77,69,66,28,39,41,80,34,57,47,43,85,34,40,32,31,45,38,48,63,55,68,67,62,50,54,51,50,52,55,51,32,44,75,70,62,74,48,78,92,73,76,65,74,72,62,61,63,70,69,63,72,80,77,77,88,88,87,87,88,86,89,134

Radius of gyration: 21.41 Å; Cα contacts (8 Å, |Δi|>4): 337; chains: 1; bounding box: 48×69×52 Å